Protein AF-0000000077077569 (afdb_homodimer)

Foldseek 3Di:
DDWAAPVLWAFPDDDDPPQDQAAPQPRTGAAQWKAKPPPGDIHHPVRVVVCVVVQFADPPPRHSDIDIDGDVVSVVRQQFTKTDASCVVVPDDDIGGNVCNCQQLVQVDLDHNFQQHWHDAPDPVQRDTDRSVCRVVCQPPNGQQHWDQQPPPRDTGGNVVNVVVVVD/DDWAAPVLWAFPDDDDDPQDQAAPQPRTGAAQWKAKPPPGDTHHPVRVVVCVVVQFADPPPRHSDIDIDGDVVSVVRQQFTKTDASCVVVPDGDIGGNVCNCQQLVQVDLDHNFQQHWHDAPDPVQRDTDRSVCRVVCQVPNGQQHWDQQPPPRDTGGNVVNVVVVVD

Organism: Amphimedon queenslandica (NCBI:txid400682)

Solvent-accessible surface area (backbone atoms only — not comparable to full-atom values): 19202 Å² total; per-residue (Å²): 129,88,77,46,43,67,86,59,52,46,60,74,58,80,76,63,84,94,62,79,58,56,12,82,84,81,58,27,41,51,48,66,27,20,34,28,42,73,73,28,52,54,28,21,40,71,58,50,49,54,39,50,76,68,72,41,45,42,92,84,81,56,47,70,75,68,52,73,38,52,27,46,47,58,37,52,53,57,36,56,38,44,25,41,43,78,43,37,90,82,64,46,81,55,66,43,39,46,67,48,45,61,66,36,47,32,60,87,42,83,80,57,69,41,50,66,36,59,28,71,53,92,48,76,85,63,76,48,68,32,35,38,74,47,36,65,56,33,56,73,71,62,42,52,67,29,74,37,67,35,91,84,77,63,47,78,38,40,42,54,60,52,53,57,51,70,75,98,128,87,76,45,44,66,85,60,52,47,61,74,60,81,76,61,86,92,64,80,58,54,11,82,84,83,58,27,42,52,48,67,27,20,34,28,43,75,73,28,54,54,27,21,41,68,58,51,49,54,39,51,75,69,71,40,46,42,90,83,81,56,47,70,77,68,52,73,37,51,28,46,48,59,38,52,53,58,36,56,39,43,25,43,44,78,42,37,91,81,66,47,80,55,65,43,38,46,68,48,45,61,66,37,46,32,61,87,44,82,80,59,69,40,50,67,35,61,28,70,54,92,48,76,87,63,77,48,68,32,33,40,75,47,35,64,57,34,54,74,71,62,42,53,66,27,74,37,68,35,92,83,78,62,47,78,39,38,43,53,61,52,54,57,51,71,77,95

Radius of gyration: 34.7 Å; Cα contacts (8 Å, |Δi|>4): 551; chains: 2; bounding box: 34×126×64 Å

Secondary structure (DSSP, 8-state):
----BGGG-EESSPPPTT---B-TTT-BBPSSEEEETTT--EEEHHHHHHHHHTTPPPTTT--SS--EEE-HHHHHHHHH-EEE-TTGGGT---EEEGGGHHHHH-TT-SS-S-TTSEEE-SSTTT--EEEHHHHHHIIIII-TTSEEE-TTT--EEEHHHHHHHHH-/----BGGG--BSSPPPTT---B-TTT-BBPSSEEEETTT--EEEHHHHHHHHHTTPPPTTT--SS--EEE-HHHHHHHHH-EEE-TTGGGT---EEEGGGHHHHH-TT-SS-S-TTSEEE-SSTTT--EEEHHHHHHIIIII-TTSEEE-TTT--EEEHHHHHHHHH-

InterPro domains:
  IPR001293 Zinc finger, TRAF-type [PS50145] (103-156)
  IPR001841 Zinc finger, RING-type [PF13923] (22-61)
  IPR001841 Zinc finger, RING-type [PS50089] (23-62)
  IPR001841 Zinc finger, RING-type [SM00184] (23-61)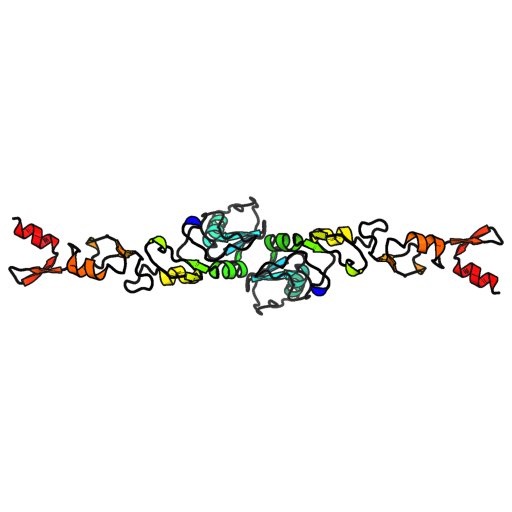
  IPR013083 Zinc finger, RING/FYVE/PHD-type [G3DSA:3.30.40.10] (3-113)
  IPR013083 Zinc finger, RING/FYVE/PHD-type [G3DSA:3.30.40.10] (114-164)
  IPR017907 Zinc finger, RING-type, conserved site [PS00518] (39-48)

pLDDT: mean 92.38, std 7.68, range [53.09, 98.5]

Nearest PDB structures (foldseek):
  2ckl-assembly1_B  TM=8.217E-01  e=2.639E-05  Mus musculus
  9dgg-assembly1_K  TM=8.986E-01  e=5.131E-04  Homo sapiens
  2y43-assembly1_B  TM=7.918E-01  e=5.131E-04  Homo sapiens
  8pp7-assembly1_M  TM=8.936E-01  e=1.639E-03  Homo sapiens
  6wi7-assembly1_A  TM=3.722E-01  e=8.813E-06  Homo sapiens

Structure (mmCIF, N/CA/C/O backbone):
data_AF-0000000077077569-model_v1
#
loop_
_entity.id
_entity.type
_entity.pdbx_description
1 polymer 'RING-type domain-containing protein'
#
loop_
_atom_site.group_PDB
_atom_site.id
_atom_site.type_symbol
_atom_site.label_atom_id
_atom_site.label_alt_id
_atom_site.label_comp_id
_atom_site.label_asym_id
_atom_site.label_entity_id
_atom_site.label_seq_id
_atom_site.pdbx_PDB_ins_code
_atom_site.Cartn_x
_atom_site.Cartn_y
_atom_site.Cartn_z
_atom_site.occupancy
_atom_site.B_iso_or_equiv
_atom_site.auth_seq_id
_atom_site.auth_comp_id
_atom_site.auth_asym_id
_atom_site.auth_atom_id
_atom_site.pdbx_PDB_model_num
ATOM 1 N N . MET A 1 1 ? -1.296 23.047 2.805 1 59.16 1 MET A N 1
ATOM 2 C CA . MET A 1 1 ? -1.509 22.016 3.824 1 59.16 1 MET A CA 1
ATOM 3 C C . MET A 1 1 ? -0.295 21.906 4.738 1 59.16 1 MET A C 1
ATOM 5 O O . MET A 1 1 ? 0.839 22.109 4.305 1 59.16 1 MET A O 1
ATOM 9 N N . ALA A 1 2 ? -0.585 21.938 6.027 1 68.62 2 ALA A N 1
ATOM 10 C CA . ALA A 1 2 ? 0.5 21.797 6.996 1 68.62 2 ALA A CA 1
ATOM 11 C C . ALA A 1 2 ? 1.282 20.5 6.758 1 68.62 2 ALA A C 1
ATOM 13 O O . ALA A 1 2 ? 0.702 19.484 6.406 1 68.62 2 ALA A O 1
ATOM 14 N N . GLN A 1 3 ? 2.465 20.703 6.73 1 86.94 3 GLN A N 1
ATOM 15 C CA . GLN A 1 3 ? 3.35 19.562 6.617 1 86.94 3 GLN A CA 1
ATOM 16 C C . GLN A 1 3 ? 3.912 19.156 7.98 1 86.94 3 GLN A C 1
ATOM 18 O O . GLN A 1 3 ? 4.324 20.016 8.766 1 86.94 3 GLN A O 1
ATOM 23 N N . PHE A 1 4 ? 3.76 17.969 8.242 1 92.62 4 PHE A N 1
ATOM 24 C CA . PHE A 1 4 ? 4.227 17.453 9.523 1 92.62 4 PHE A CA 1
ATOM 25 C C . PHE A 1 4 ? 5.426 16.531 9.336 1 92.62 4 PHE A C 1
ATOM 27 O O . PHE A 1 4 ? 5.477 15.766 8.375 1 92.62 4 PHE A O 1
ATOM 34 N N . SER A 1 5 ? 6.375 16.656 10.273 1 92.38 5 SER A N 1
ATOM 35 C CA . SER A 1 5 ? 7.457 15.68 10.297 1 92.38 5 SER A CA 1
ATOM 36 C C . SER A 1 5 ? 7.074 14.445 11.102 1 92.38 5 SER A C 1
ATOM 38 O O . SER A 1 5 ? 6.164 14.492 11.93 1 92.38 5 SER A O 1
ATOM 40 N N . LYS A 1 6 ? 7.77 13.359 10.805 1 89.06 6 LYS A N 1
ATOM 41 C CA . LYS A 1 6 ? 7.508 12.117 11.523 1 89.06 6 LYS A CA 1
ATOM 42 C C . LYS A 1 6 ? 7.809 12.273 13.016 1 89.06 6 LYS A C 1
ATOM 44 O O . LYS A 1 6 ? 7.117 11.688 13.852 1 89.06 6 LYS A O 1
ATOM 49 N N . GLU A 1 7 ? 8.742 13.133 13.336 1 89.25 7 GLU A N 1
ATOM 50 C CA . GLU A 1 7 ? 9.164 13.336 14.719 1 89.25 7 GLU A CA 1
ATOM 51 C C . GLU A 1 7 ? 8.133 14.156 15.492 1 89.25 7 GLU A C 1
ATOM 53 O O . GLU A 1 7 ? 8.047 14.055 16.719 1 89.25 7 GLU A O 1
ATOM 58 N N . GLU A 1 8 ? 7.398 14.891 14.797 1 90 8 GLU A N 1
ATOM 59 C CA . GLU A 1 8 ? 6.43 15.781 15.422 1 90 8 GLU A CA 1
ATOM 60 C C . GLU A 1 8 ? 5.113 15.062 15.703 1 90 8 GLU A C 1
ATOM 62 O O . GLU A 1 8 ? 4.277 15.562 16.453 1 90 8 GLU A O 1
ATOM 67 N N . LEU A 1 9 ? 4.996 13.898 15.172 1 93.69 9 LEU A N 1
ATOM 68 C CA . LEU A 1 9 ? 3.723 13.195 15.281 1 93.69 9 LEU A CA 1
ATOM 69 C C . LEU A 1 9 ? 3.832 12.016 16.25 1 93.69 9 LEU A C 1
ATOM 71 O O . LEU A 1 9 ? 4.852 11.328 16.281 1 93.69 9 LEU A O 1
ATOM 75 N N . SER A 1 10 ? 2.812 11.922 17.031 1 95.5 10 SER A N 1
ATOM 76 C CA . SER A 1 10 ? 2.625 10.734 17.859 1 95.5 10 SER A CA 1
ATOM 77 C C . SER A 1 10 ? 1.449 9.898 17.359 1 95.5 10 SER A C 1
ATOM 79 O O . SER A 1 10 ? 0.306 10.359 17.375 1 95.5 10 SER A O 1
ATOM 81 N N . PHE A 1 11 ? 1.765 8.672 17.047 1 95.75 11 PHE A N 1
ATOM 82 C CA . PHE A 1 11 ? 0.745 7.801 16.469 1 95.75 11 PHE A CA 1
ATOM 83 C C . PHE A 1 11 ? 0.08 6.965 17.562 1 95.75 11 PHE A C 1
ATOM 85 O O . PHE A 1 11 ? 0.75 6.477 18.469 1 95.75 11 PHE A O 1
ATOM 92 N N . VAL A 1 12 ? -1.208 6.797 17.375 1 96.75 12 VAL A N 1
ATOM 93 C CA . VAL A 1 12 ? -1.963 6.02 18.359 1 96.75 12 VAL A CA 1
ATOM 94 C C . VAL A 1 12 ? -1.616 4.539 18.219 1 96.75 12 VAL A C 1
ATOM 96 O O . VAL A 1 12 ? -1.485 3.83 19.219 1 96.75 12 VAL A O 1
ATOM 99 N N . GLU A 1 13 ? -1.513 4.07 17 1 91.62 13 GLU A N 1
ATOM 100 C CA . GLU A 1 13 ? -1.119 2.697 16.703 1 91.62 13 GLU A CA 1
ATOM 101 C C . GLU A 1 13 ? 0.175 2.656 15.898 1 91.62 13 GLU A C 1
ATOM 103 O O . GLU A 1 13 ? 0.562 3.652 15.281 1 91.62 13 GLU A O 1
ATOM 108 N N . ASP A 1 14 ? 0.771 1.542 15.969 1 88.19 14 ASP A N 1
ATOM 109 C CA . ASP A 1 14 ? 1.969 1.346 15.156 1 88.19 14 ASP A CA 1
ATOM 110 C C . ASP A 1 14 ? 1.651 1.475 13.664 1 88.19 14 ASP A C 1
ATOM 112 O O . ASP A 1 14 ? 0.554 1.125 13.227 1 88.19 14 ASP A O 1
ATOM 116 N N . LEU A 1 15 ? 2.59 1.985 13.039 1 87.31 15 LEU A N 1
ATOM 117 C CA . LEU A 1 15 ? 2.436 2.072 11.594 1 87.31 15 LEU A CA 1
ATOM 118 C C . LEU A 1 15 ? 2.42 0.684 10.961 1 87.31 15 LEU A C 1
ATOM 120 O O . LEU A 1 15 ? 3.098 -0.227 11.438 1 87.31 15 LEU A O 1
ATOM 124 N N . PRO A 1 16 ? 1.547 0.616 9.898 1 76.69 16 PRO A N 1
ATOM 125 C CA . PRO A 1 16 ? 1.569 -0.68 9.219 1 76.69 16 PRO A CA 1
ATOM 126 C C . PRO A 1 16 ? 2.949 -1.037 8.672 1 76.69 16 PRO A C 1
ATOM 128 O O . PRO A 1 16 ? 3.699 -0.152 8.258 1 76.69 16 PRO A O 1
ATOM 131 N N . LYS A 1 17 ? 3.061 -2.32 8.656 1 75.88 17 LYS A N 1
ATOM 132 C CA . LYS A 1 17 ? 4.312 -2.805 8.086 1 75.88 17 LYS A CA 1
ATOM 133 C C . LYS A 1 17 ? 4.398 -2.498 6.594 1 75.88 17 LYS A C 1
ATOM 135 O O . LYS A 1 17 ? 3.377 -2.469 5.902 1 75.88 17 LYS A O 1
ATOM 140 N N . HIS A 1 18 ? 5.453 -1.968 6.043 1 73.12 18 HIS A N 1
ATOM 141 C CA . HIS A 1 18 ? 5.742 -1.839 4.621 1 73.12 18 HIS A CA 1
ATOM 142 C C . HIS A 1 18 ? 5.23 -0.513 4.07 1 73.12 18 HIS A C 1
ATOM 144 O O . HIS A 1 18 ? 5.227 -0.298 2.857 1 73.12 18 HIS A O 1
ATOM 150 N N . VAL A 1 19 ? 4.566 0.226 5.004 1 77.44 19 VAL A N 1
ATOM 151 C CA . VAL A 1 19 ? 4.062 1.498 4.496 1 77.44 19 VAL A CA 1
ATOM 152 C C . VAL A 1 19 ? 5.086 2.6 4.754 1 77.44 19 VAL A C 1
ATOM 154 O O . VAL A 1 19 ? 5.52 2.801 5.891 1 77.44 19 VAL A O 1
ATOM 157 N N . GLU A 1 20 ? 5.453 3.164 3.738 1 87.56 20 GLU A N 1
ATOM 158 C CA . GLU A 1 20 ? 6.316 4.34 3.82 1 87.56 20 GLU A CA 1
ATOM 159 C C . GLU A 1 20 ? 5.496 5.625 3.838 1 87.56 20 GLU A C 1
ATOM 161 O O . GLU A 1 20 ? 4.777 5.922 2.879 1 87.56 20 GLU A O 1
ATOM 166 N N . ILE A 1 21 ? 5.695 6.379 4.879 1 93.94 21 ILE A N 1
ATOM 167 C CA . ILE A 1 21 ? 4.805 7.523 5.016 1 93.94 21 ILE A CA 1
ATOM 168 C C . ILE A 1 21 ? 5.598 8.82 4.855 1 93.94 21 ILE A C 1
ATOM 170 O O . ILE A 1 21 ? 5.027 9.914 4.898 1 93.94 21 ILE A O 1
ATOM 174 N N . GLU A 1 22 ? 6.934 8.719 4.691 1 95.94 22 GLU A N 1
ATOM 175 C CA . GLU A 1 22 ? 7.781 9.898 4.574 1 95.94 22 GLU A CA 1
ATOM 176 C C . GLU A 1 22 ? 8.211 10.133 3.127 1 95.94 22 GLU A C 1
ATOM 178 O O . GLU A 1 22 ? 8.547 9.18 2.416 1 95.94 22 GLU A O 1
ATOM 183 N N . CYS A 1 23 ? 8.18 11.344 2.771 1 97.56 23 CYS A N 1
ATOM 184 C CA . CYS A 1 23 ? 8.664 11.719 1.452 1 97.56 23 CYS A CA 1
ATOM 185 C C . CYS A 1 23 ? 10.188 11.719 1.415 1 97.56 23 CYS A C 1
ATOM 187 O O . CYS A 1 23 ? 10.836 12.375 2.227 1 97.56 23 CYS A O 1
ATOM 189 N N . PRO A 1 24 ? 10.773 11.07 0.45 1 96.94 24 PRO A N 1
ATOM 190 C CA . PRO A 1 24 ? 12.234 11.016 0.373 1 96.94 24 PRO A CA 1
ATOM 191 C C . PRO A 1 24 ? 12.867 12.359 0.001 1 96.94 24 PRO A C 1
ATOM 193 O O . PRO A 1 24 ? 14.07 12.547 0.165 1 96.94 24 PRO A O 1
ATOM 196 N N . VAL A 1 25 ? 12.148 13.266 -0.464 1 97.44 25 VAL A N 1
ATOM 197 C CA . VAL A 1 25 ? 12.688 14.547 -0.929 1 97.44 25 VAL A CA 1
ATOM 198 C C . VAL A 1 25 ? 12.688 15.555 0.216 1 97.44 25 VAL A C 1
ATOM 200 O O . VAL A 1 25 ? 13.711 16.156 0.519 1 97.44 25 VAL A O 1
ATOM 203 N N . CYS A 1 26 ? 11.586 15.75 0.942 1 97.12 26 CYS A N 1
ATOM 204 C CA . CYS A 1 26 ? 11.469 16.797 1.95 1 97.12 26 CYS A CA 1
ATOM 205 C C . CYS A 1 26 ? 11.57 16.219 3.355 1 97.12 26 CYS A C 1
ATOM 207 O O . CYS A 1 26 ? 11.719 16.953 4.328 1 97.12 26 CYS A O 1
ATOM 209 N N . LEU A 1 27 ? 11.367 14.898 3.475 1 96.38 27 LEU A N 1
ATOM 210 C CA . LEU A 1 27 ? 11.523 14.133 4.707 1 96.38 27 LEU A CA 1
ATOM 211 C C . LEU A 1 27 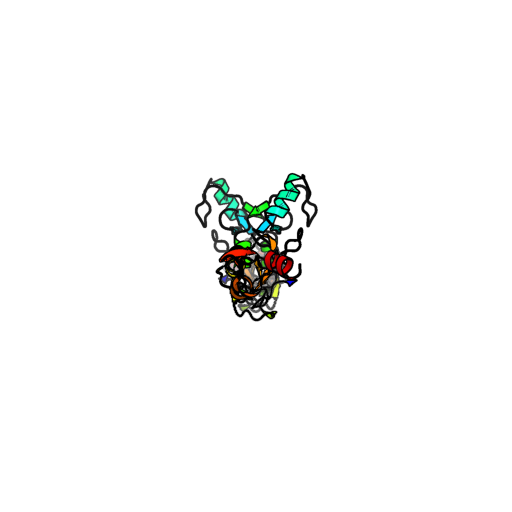? 10.359 14.391 5.656 1 96.38 27 LEU A C 1
ATOM 213 O O . LEU A 1 27 ? 10.414 14.031 6.832 1 96.38 27 LEU A O 1
ATOM 217 N N . ASN A 1 28 ? 9.273 15 5.16 1 97.12 28 ASN A N 1
ATOM 218 C CA . ASN A 1 28 ? 8.031 15.141 5.906 1 97.12 28 ASN A CA 1
ATOM 219 C C . ASN A 1 28 ? 7.043 14.023 5.562 1 97.12 28 ASN A C 1
ATOM 221 O O . ASN A 1 28 ? 7.297 13.219 4.668 1 97.12 28 ASN A O 1
ATOM 225 N N . ILE A 1 29 ? 5.996 14.031 6.32 1 97 29 ILE A N 1
ATOM 226 C CA . ILE A 1 29 ? 4.922 13.109 5.988 1 97 29 ILE A CA 1
ATOM 227 C C . ILE A 1 29 ? 4.379 13.422 4.598 1 97 29 ILE A C 1
ATOM 229 O O . ILE A 1 29 ? 4.18 14.594 4.254 1 97 29 ILE A O 1
ATOM 233 N N . LEU A 1 30 ? 4.16 12.383 3.883 1 97.44 30 LEU A N 1
ATOM 234 C CA . LEU A 1 30 ? 3.703 12.523 2.504 1 97.44 30 LEU A CA 1
ATOM 235 C C . LEU A 1 30 ? 2.436 13.375 2.438 1 97.44 30 LEU A C 1
ATOM 237 O O . LEU A 1 30 ? 1.48 13.125 3.178 1 97.44 30 LEU A O 1
ATOM 241 N N . THR A 1 31 ? 2.465 14.391 1.562 1 97 31 THR A N 1
ATOM 242 C CA . THR A 1 31 ? 1.293 15.195 1.234 1 97 31 THR A CA 1
ATOM 243 C C . THR A 1 31 ? 0.911 15.016 -0.233 1 97 31 THR A C 1
ATOM 245 O O . THR A 1 31 ? 1.734 15.234 -1.124 1 97 31 THR A O 1
ATOM 248 N N . ASP A 1 32 ? -0.352 14.57 -0.443 1 96.81 32 ASP A N 1
ATOM 249 C CA . ASP A 1 32 ? -0.801 14.297 -1.805 1 96.81 32 ASP A CA 1
ATOM 250 C C . ASP A 1 32 ? 0.165 13.359 -2.525 1 96.81 32 ASP A C 1
ATOM 252 O O . ASP A 1 32 ? 0.758 13.734 -3.539 1 96.81 32 ASP A O 1
ATOM 256 N N . PRO A 1 33 ? 0.284 12.172 -2.004 1 97.44 33 PRO A N 1
ATOM 257 C CA . PRO A 1 33 ? 1.315 11.258 -2.496 1 97.44 33 PRO A CA 1
ATOM 258 C C . PRO A 1 33 ? 1.154 10.93 -3.98 1 97.44 33 PRO A C 1
ATOM 260 O O . PRO A 1 33 ? 0.03 10.773 -4.461 1 97.44 33 PRO A O 1
ATOM 263 N N . HIS A 1 34 ? 2.217 10.93 -4.691 1 98.06 34 HIS A N 1
ATOM 264 C CA . HIS A 1 34 ? 2.324 10.492 -6.078 1 98.06 34 HIS A CA 1
ATOM 265 C C . HIS A 1 34 ? 3.266 9.297 -6.207 1 98.06 34 HIS A C 1
ATOM 267 O O . HIS A 1 34 ? 4.363 9.305 -5.645 1 98.06 34 HIS A O 1
ATOM 273 N N . LEU A 1 35 ? 2.82 8.281 -6.91 1 97.62 35 LEU A N 1
ATOM 274 C CA . LEU A 1 35 ? 3.617 7.094 -7.191 1 97.62 35 LEU A CA 1
ATOM 275 C C . LEU A 1 35 ? 4.379 7.25 -8.508 1 97.62 35 LEU A C 1
ATOM 277 O O . LEU A 1 35 ? 3.818 7.719 -9.5 1 97.62 35 LEU A O 1
ATOM 281 N N . VAL A 1 36 ? 5.629 6.859 -8.461 1 97.62 36 VAL A N 1
ATOM 282 C CA . VAL A 1 36 ? 6.391 6.922 -9.703 1 97.62 36 VAL A CA 1
ATOM 283 C C . VAL A 1 36 ? 6.473 5.527 -10.328 1 97.62 36 VAL A C 1
ATOM 285 O O . VAL A 1 36 ? 6.594 4.527 -9.617 1 97.62 36 VAL A O 1
ATOM 288 N N . SER A 1 37 ? 6.484 5.445 -11.609 1 96.25 37 SER A N 1
ATOM 289 C CA . SER A 1 37 ? 6.375 4.199 -12.352 1 96.25 37 SER A CA 1
ATOM 290 C C . SER A 1 37 ? 7.68 3.406 -12.305 1 96.25 37 SER A C 1
ATOM 292 O O . SER A 1 37 ? 7.676 2.184 -12.453 1 96.25 37 SER A O 1
ATOM 294 N N . CYS A 1 38 ? 8.812 4.078 -12.117 1 96.44 38 CYS A N 1
ATOM 295 C CA . CYS A 1 38 ? 10.125 3.461 -12.281 1 96.44 38 CYS A CA 1
ATOM 296 C C . CYS A 1 38 ? 10.477 2.584 -11.086 1 96.44 38 CYS A C 1
ATOM 298 O O . CYS A 1 38 ? 10.914 1.446 -11.25 1 96.44 38 CYS A O 1
ATOM 300 N N . CYS A 1 39 ? 10.25 3.049 -9.891 1 95.94 39 CYS A N 1
ATOM 301 C CA . CYS A 1 39 ? 10.688 2.291 -8.719 1 95.94 39 CYS A CA 1
ATOM 302 C C . CYS A 1 39 ? 9.516 2.012 -7.781 1 95.94 39 CYS A C 1
ATOM 304 O O . CYS A 1 39 ? 9.625 1.182 -6.879 1 95.94 39 CYS A O 1
ATOM 306 N N . GLY A 1 40 ? 8.445 2.762 -7.922 1 95.44 40 GLY A N 1
ATOM 307 C CA . GLY A 1 40 ? 7.266 2.5 -7.117 1 95.44 40 GLY A CA 1
ATOM 308 C C . GLY A 1 40 ? 7.254 3.262 -5.805 1 95.44 40 GLY A C 1
ATOM 309 O O . GLY A 1 40 ? 6.375 3.053 -4.965 1 95.44 40 GLY A O 1
ATOM 310 N N . HIS A 1 41 ? 8.141 4.172 -5.629 1 96.38 41 HIS A N 1
ATOM 311 C CA . HIS A 1 41 ? 8.164 4.992 -4.422 1 96.38 41 HIS A CA 1
ATOM 312 C C . HIS A 1 41 ? 7.199 6.168 -4.539 1 96.38 41 HIS A C 1
ATOM 314 O O . HIS A 1 41 ? 6.879 6.605 -5.645 1 96.38 41 HIS A O 1
ATOM 320 N N . ASN A 1 42 ? 6.742 6.605 -3.406 1 97.38 42 ASN A N 1
ATOM 321 C CA . ASN A 1 42 ? 5.871 7.773 -3.338 1 97.38 42 ASN A CA 1
ATOM 322 C C . ASN A 1 42 ? 6.648 9.031 -2.949 1 97.38 42 ASN A C 1
ATOM 324 O O . ASN A 1 42 ? 7.617 8.953 -2.189 1 97.38 42 ASN A O 1
ATOM 328 N N . PHE A 1 43 ? 6.246 10.125 -3.498 1 98.25 43 PHE A N 1
ATOM 329 C CA . PHE A 1 43 ? 6.695 11.469 -3.15 1 98.25 43 PHE A CA 1
ATOM 330 C C . PHE A 1 43 ? 5.512 12.398 -2.934 1 98.25 43 PHE A C 1
ATOM 332 O O . PHE A 1 43 ? 4.402 12.125 -3.396 1 98.25 43 PHE A O 1
ATOM 339 N N . CYS A 1 44 ? 5.734 13.469 -2.172 1 98.25 44 CYS A N 1
ATOM 340 C CA . CYS A 1 44 ? 4.719 14.516 -2.211 1 98.25 44 CYS A CA 1
ATOM 341 C C . CYS A 1 44 ? 4.48 14.992 -3.639 1 98.25 44 CYS A C 1
ATOM 343 O O . CYS A 1 44 ? 5.414 15.055 -4.441 1 98.25 44 CYS A O 1
ATOM 345 N N . GLY A 1 45 ? 3.271 15.328 -3.881 1 97.81 45 GLY A N 1
ATOM 346 C CA . GLY A 1 45 ? 2.965 15.852 -5.199 1 97.81 45 GLY A CA 1
ATOM 347 C C . GLY A 1 45 ? 3.826 17.047 -5.582 1 97.81 45 GLY A C 1
ATOM 348 O O . GLY A 1 45 ? 4.418 17.062 -6.664 1 97.81 45 GLY A O 1
ATOM 349 N N . SER A 1 46 ? 3.943 17.984 -4.676 1 97.94 46 SER A N 1
ATOM 350 C CA . SER A 1 46 ? 4.699 19.203 -4.945 1 97.94 46 SER A CA 1
ATOM 351 C C . SER A 1 46 ? 6.184 18.906 -5.113 1 97.94 46 SER A C 1
ATOM 353 O O . SER A 1 46 ? 6.855 19.531 -5.941 1 97.94 46 SER A O 1
ATOM 355 N N . CYS A 1 47 ? 6.719 17.953 -4.371 1 97.94 47 CYS A N 1
ATOM 356 C CA . CYS A 1 47 ? 8.133 17.609 -4.445 1 97.94 47 CYS A CA 1
ATOM 357 C C . CYS A 1 47 ? 8.477 17 -5.793 1 97.94 47 CYS A C 1
ATOM 359 O O . CYS A 1 47 ? 9.438 17.406 -6.445 1 97.94 47 CYS A O 1
ATOM 361 N N . ILE A 1 48 ? 7.668 16.062 -6.215 1 98.19 48 ILE A N 1
ATOM 362 C CA . ILE A 1 48 ? 7.992 15.344 -7.445 1 98.19 48 ILE A CA 1
ATOM 363 C C . ILE A 1 48 ? 7.742 16.25 -8.648 1 98.19 48 ILE A C 1
ATOM 365 O O . ILE A 1 48 ? 8.461 16.188 -9.648 1 98.19 48 ILE A O 1
ATOM 369 N N . GLU A 1 49 ? 6.766 17.062 -8.539 1 97.56 49 GLU A N 1
ATOM 370 C CA . GLU A 1 49 ? 6.516 18.031 -9.609 1 97.56 49 GLU A CA 1
ATOM 371 C C . GLU A 1 49 ? 7.699 18.984 -9.781 1 97.56 49 GLU A C 1
ATOM 373 O O . GLU A 1 49 ? 8.078 19.312 -10.906 1 97.56 49 GLU A O 1
ATOM 378 N N . ARG A 1 50 ? 8.203 19.438 -8.695 1 97.75 50 ARG A N 1
ATOM 379 C CA . ARG A 1 50 ? 9.367 20.328 -8.734 1 97.75 50 ARG A CA 1
ATOM 380 C C . ARG A 1 50 ? 10.555 19.625 -9.406 1 97.75 50 ARG A C 1
ATOM 382 O O . ARG A 1 50 ? 11.242 20.234 -10.227 1 97.75 50 ARG A O 1
ATOM 389 N N . VAL A 1 51 ? 10.789 18.422 -9.086 1 97.31 51 VAL A N 1
ATOM 390 C CA . VAL A 1 51 ? 11.883 17.641 -9.656 1 97.31 51 VAL A CA 1
ATOM 391 C C . VAL A 1 51 ? 11.68 17.484 -11.164 1 97.31 51 VAL A C 1
ATOM 393 O O . VAL A 1 51 ? 12.609 17.719 -11.945 1 97.31 51 VAL A O 1
ATOM 396 N N . LYS A 1 52 ? 10.531 17.188 -11.547 1 95.94 52 LYS A N 1
ATOM 397 C CA . LYS A 1 52 ? 10.227 16.984 -12.961 1 95.94 52 LYS A CA 1
ATOM 398 C C . LYS A 1 52 ? 10.359 18.281 -13.75 1 95.94 52 LYS A C 1
ATOM 400 O O . LYS A 1 52 ? 10.805 18.281 -14.898 1 95.94 52 LYS A O 1
ATOM 405 N N . ALA A 1 53 ? 9.867 19.328 -13.141 1 96 53 ALA A N 1
ATOM 406 C CA . ALA A 1 53 ? 9.93 20.641 -13.789 1 96 53 ALA A CA 1
ATOM 407 C C . ALA A 1 53 ? 11.367 21.031 -14.117 1 96 53 ALA A C 1
ATOM 409 O O . ALA A 1 53 ? 11.617 21.75 -15.086 1 96 53 ALA A O 1
ATOM 410 N N . SER A 1 54 ? 12.352 20.484 -13.391 1 94.75 54 SER A N 1
ATOM 411 C CA . SER A 1 54 ? 13.766 20.781 -13.617 1 94.75 54 SER A CA 1
ATOM 412 C C . SER A 1 54 ? 14.422 19.688 -14.461 1 94.75 54 SER A C 1
ATOM 414 O O . SER A 1 54 ? 15.648 19.609 -14.547 1 94.75 54 SER A O 1
ATOM 416 N N . ASN A 1 55 ? 13.602 18.781 -14.992 1 90.94 55 ASN A N 1
ATOM 417 C CA . ASN A 1 55 ? 14.055 17.656 -15.797 1 90.94 55 ASN A CA 1
ATOM 418 C C . ASN A 1 55 ? 15 16.75 -15.008 1 90.94 55 ASN A C 1
ATOM 420 O O . ASN A 1 55 ? 15.992 16.25 -15.547 1 90.94 55 ASN A O 1
ATOM 424 N N . GLY A 1 56 ? 14.641 16.672 -13.797 1 94 56 GLY A N 1
ATOM 425 C CA . GLY A 1 56 ? 15.477 15.844 -12.93 1 94 56 GLY A CA 1
ATOM 426 C C . GLY A 1 56 ? 15.133 14.367 -13 1 94 56 GLY A C 1
ATOM 427 O O . GLY A 1 56 ? 14.023 14 -13.391 1 94 56 GLY A O 1
ATOM 428 N N . SER A 1 57 ? 16.125 13.562 -12.625 1 97.56 57 SER A N 1
ATOM 429 C CA . SER A 1 57 ? 15.914 12.125 -12.5 1 97.56 57 SER A CA 1
ATOM 430 C C . SER A 1 57 ? 15.188 11.789 -11.203 1 97.56 57 SER A C 1
ATOM 432 O O . SER A 1 57 ? 15.07 12.625 -10.312 1 97.56 57 SER A O 1
ATOM 434 N N . CYS A 1 58 ? 14.625 10.633 -11.227 1 97.94 58 CYS A N 1
ATOM 435 C CA . CYS A 1 58 ? 13.953 10.18 -10.016 1 97.94 58 CYS A CA 1
ATOM 436 C C . CYS A 1 58 ? 14.867 10.32 -8.805 1 97.94 58 CYS A C 1
ATOM 438 O O . CYS A 1 58 ? 16 9.844 -8.82 1 97.94 58 CYS A O 1
ATOM 440 N N . PRO A 1 59 ? 14.383 10.859 -7.723 1 97.5 59 PRO A N 1
ATOM 441 C CA . PRO A 1 59 ? 15.211 11.078 -6.539 1 97.5 59 PRO A CA 1
ATOM 442 C C . PRO A 1 59 ? 15.602 9.773 -5.844 1 97.5 59 PRO A C 1
ATOM 444 O O . PRO A 1 59 ? 16.547 9.75 -5.039 1 97.5 59 PRO A O 1
ATOM 447 N N . MET A 1 60 ? 14.922 8.719 -6.164 1 96.5 60 MET A N 1
ATOM 448 C CA . MET A 1 60 ? 15.156 7.461 -5.457 1 96.5 60 MET A CA 1
ATOM 449 C C . MET A 1 60 ? 16.031 6.531 -6.281 1 96.5 60 MET A C 1
ATOM 451 O O . MET A 1 60 ? 17.062 6.062 -5.797 1 96.5 60 MET A O 1
ATOM 455 N N . CYS A 1 61 ? 15.742 6.316 -7.594 1 97.06 61 CYS A N 1
ATOM 456 C CA . CYS A 1 61 ? 16.453 5.297 -8.359 1 97.06 61 CYS A CA 1
ATOM 457 C C . CYS A 1 61 ? 17.25 5.926 -9.492 1 97.06 61 CYS A C 1
ATOM 459 O O . CYS A 1 61 ? 17.969 5.227 -10.219 1 97.06 61 CYS A O 1
ATOM 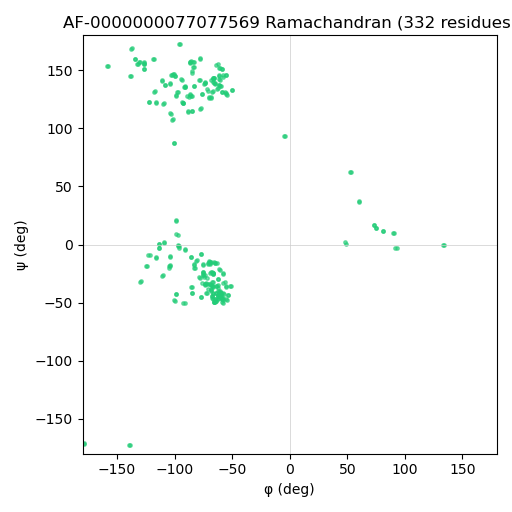461 N N . LYS A 1 62 ? 17.078 7.188 -9.812 1 97.44 62 LYS A N 1
ATOM 462 C CA . LYS A 1 62 ? 17.875 7.984 -10.742 1 97.44 62 LYS A CA 1
ATOM 463 C C . LYS A 1 62 ? 17.453 7.73 -12.188 1 97.44 62 LYS A C 1
ATOM 465 O O . LYS A 1 62 ? 18.109 8.172 -13.125 1 97.44 62 LYS A O 1
ATOM 470 N N . GLU A 1 63 ? 16.359 7.066 -12.32 1 97.38 63 GLU A N 1
ATOM 471 C CA . GLU A 1 63 ? 15.805 6.887 -13.664 1 97.38 63 GLU A CA 1
ATOM 472 C C . GLU A 1 63 ? 15.383 8.219 -14.266 1 97.38 63 GLU A C 1
ATOM 474 O O . GLU A 1 63 ? 14.742 9.031 -13.602 1 97.38 63 GLU A O 1
ATOM 479 N N . LYS A 1 64 ? 15.664 8.406 -15.516 1 96.38 64 LYS A N 1
ATOM 480 C CA . LYS A 1 64 ? 15.359 9.664 -16.188 1 96.38 64 LYS A CA 1
ATOM 481 C C . LYS A 1 64 ? 13.922 9.68 -16.703 1 96.38 64 LYS A C 1
ATOM 483 O O . LYS A 1 64 ? 13.281 10.734 -16.719 1 96.38 64 LYS A O 1
ATOM 488 N N . GLU A 1 65 ? 13.484 8.523 -17.156 1 96.5 65 GLU A N 1
ATOM 489 C CA . GLU A 1 65 ? 12.141 8.422 -17.719 1 96.5 65 GLU A CA 1
ATOM 490 C C . GLU A 1 65 ? 11.188 7.758 -16.734 1 96.5 65 GLU A C 1
ATOM 492 O O . GLU A 1 65 ? 11.336 6.574 -16.422 1 96.5 65 GLU A O 1
ATOM 497 N N . TYR A 1 66 ? 10.242 8.516 -16.266 1 96.38 66 TYR A N 1
ATOM 498 C CA . TYR A 1 66 ? 9.234 7.973 -15.359 1 96.38 66 TYR A CA 1
ATOM 499 C C . TYR A 1 66 ? 7.98 8.836 -15.359 1 96.38 66 TYR A C 1
ATOM 501 O O . TYR A 1 66 ? 8.031 10.016 -15.711 1 96.38 66 TYR A O 1
ATOM 509 N N . GLN A 1 67 ? 6.863 8.133 -15.031 1 95.88 67 GLN A N 1
ATOM 510 C CA . GLN A 1 67 ? 5.59 8.805 -14.797 1 95.88 67 GLN A CA 1
ATOM 511 C C . GLN A 1 67 ? 5.293 8.906 -13.297 1 95.88 67 GLN A C 1
ATOM 513 O O . GLN A 1 67 ? 5.789 8.102 -12.508 1 95.88 67 GLN A O 1
ATOM 518 N N . ALA A 1 68 ? 4.652 10 -12.961 1 97.12 68 ALA A N 1
ATOM 519 C CA . ALA A 1 68 ? 4.152 10.18 -11.602 1 97.12 68 ALA A CA 1
ATOM 520 C C . ALA A 1 68 ? 2.645 10.414 -11.602 1 97.12 68 ALA A C 1
ATOM 522 O O . ALA A 1 68 ? 2.152 11.32 -12.281 1 97.12 68 ALA A O 1
ATOM 523 N N . ILE A 1 69 ? 1.977 9.516 -10.852 1 97.69 69 ILE A N 1
ATOM 524 C CA . ILE A 1 69 ? 0.53 9.703 -10.797 1 97.69 69 ILE A CA 1
ATOM 525 C C . ILE A 1 69 ? 0.066 9.758 -9.344 1 97.69 69 ILE A C 1
ATOM 527 O O . ILE A 1 69 ? 0.751 9.266 -8.445 1 97.69 69 ILE A O 1
ATOM 531 N N . PRO A 1 70 ? -1.076 10.398 -9.078 1 97.25 70 PRO A N 1
ATOM 532 C CA . PRO A 1 70 ? -1.605 10.398 -7.715 1 97.25 70 PRO A CA 1
ATOM 533 C C . PRO A 1 70 ? -1.879 8.992 -7.184 1 97.25 70 PRO A C 1
ATOM 535 O O . PRO A 1 70 ? -2.398 8.148 -7.914 1 97.25 70 PRO A O 1
ATOM 538 N N . ASP A 1 71 ? -1.404 8.766 -6.035 1 95.94 71 ASP A N 1
ATOM 539 C CA . ASP A 1 71 ? -1.665 7.512 -5.34 1 95.94 71 ASP A CA 1
ATOM 540 C C . ASP A 1 71 ? -2.758 7.684 -4.285 1 95.94 71 ASP A C 1
ATOM 542 O O . ASP A 1 71 ? -2.463 7.902 -3.109 1 95.94 71 ASP A O 1
ATOM 546 N N . LYS A 1 72 ? -3.998 7.516 -4.73 1 95.06 72 LYS A N 1
ATOM 547 C CA . LYS A 1 72 ? -5.152 7.781 -3.877 1 95.06 72 LYS A CA 1
ATOM 548 C C . LYS A 1 72 ? -5.223 6.785 -2.725 1 95.06 72 LYS A C 1
ATOM 550 O O . LYS A 1 72 ? -5.684 7.125 -1.631 1 95.06 72 LYS A O 1
ATOM 555 N N . LYS A 1 73 ? -4.785 5.609 -2.98 1 91.75 73 LYS A N 1
ATOM 556 C CA . LYS A 1 73 ? -4.758 4.609 -1.916 1 91.75 73 LYS A CA 1
ATOM 557 C C . LYS A 1 73 ? -3.811 5.023 -0.794 1 91.75 73 LYS A C 1
ATOM 559 O O . LYS A 1 73 ? -4.18 4.992 0.381 1 91.75 73 LYS A O 1
ATOM 564 N N . CYS A 1 74 ? -2.637 5.41 -1.185 1 93.25 74 CYS A N 1
ATOM 565 C CA . CYS A 1 74 ? -1.657 5.887 -0.215 1 93.25 74 CYS A CA 1
ATOM 566 C C . CYS A 1 74 ? -2.186 7.098 0.544 1 93.25 74 CYS A C 1
ATOM 568 O O . CYS A 1 74 ? -2.021 7.195 1.762 1 93.25 74 CYS A O 1
ATOM 570 N N . SER A 1 75 ? -2.814 7.965 -0.148 1 95.44 75 SER A N 1
ATOM 571 C CA . SER A 1 75 ? -3.404 9.148 0.466 1 95.44 75 SER A CA 1
ATOM 572 C C . SER A 1 75 ? -4.422 8.773 1.536 1 95.44 75 SER A C 1
ATOM 574 O O . SER A 1 75 ? -4.406 9.32 2.639 1 95.44 75 SER A O 1
ATOM 576 N N . ARG A 1 76 ? -5.281 7.836 1.191 1 93.25 76 ARG A N 1
ATOM 577 C CA . ARG A 1 76 ? -6.309 7.402 2.133 1 93.25 76 ARG A CA 1
ATOM 578 C C . ARG A 1 76 ? -5.684 6.785 3.381 1 93.25 76 ARG A C 1
ATOM 580 O O . ARG A 1 76 ? -6.117 7.062 4.5 1 93.25 76 ARG A O 1
ATOM 587 N N . ILE A 1 77 ? -4.66 6.027 3.182 1 92.06 77 ILE A N 1
ATOM 588 C CA . ILE A 1 77 ? -4.004 5.355 4.297 1 92.06 77 ILE A CA 1
ATOM 589 C C . ILE A 1 77 ? -3.359 6.391 5.215 1 92.06 77 ILE A C 1
ATOM 591 O O . ILE A 1 77 ? -3.611 6.398 6.426 1 92.06 77 ILE A O 1
ATOM 595 N N . ILE A 1 78 ? -2.633 7.281 4.684 1 94.38 78 ILE A N 1
ATOM 596 C CA . ILE A 1 78 ? -1.872 8.258 5.465 1 94.38 78 ILE A CA 1
ATOM 597 C C . ILE A 1 78 ? -2.828 9.203 6.18 1 94.38 78 ILE A C 1
ATOM 599 O O . ILE A 1 78 ? -2.678 9.461 7.375 1 94.38 78 ILE A O 1
ATOM 603 N N . ASN A 1 79 ? -3.785 9.625 5.484 1 95.19 79 ASN A N 1
ATOM 604 C CA . ASN A 1 79 ? -4.758 10.562 6.035 1 95.19 79 ASN A CA 1
ATOM 605 C C . ASN A 1 79 ? -5.586 9.922 7.141 1 95.19 79 ASN A C 1
ATOM 607 O O . ASN A 1 79 ? -6.094 10.617 8.023 1 95.19 79 ASN A O 1
ATOM 611 N N . GLY A 1 80 ? -5.672 8.609 7.082 1 94.62 80 GLY A N 1
ATOM 612 C CA . GLY A 1 80 ? -6.488 7.883 8.047 1 94.62 80 GLY A CA 1
ATOM 613 C C . GLY A 1 80 ? -5.715 7.449 9.281 1 94.62 80 GLY A C 1
ATOM 614 O O . GLY A 1 80 ? -6.301 6.926 10.227 1 94.62 80 GLY A O 1
ATOM 615 N N . LEU A 1 81 ? -4.453 7.656 9.328 1 94.19 81 LEU A N 1
ATOM 616 C CA . LEU A 1 81 ? -3.67 7.305 10.508 1 94.19 81 LEU A CA 1
ATOM 617 C C . LEU A 1 81 ? -4.137 8.094 11.727 1 94.19 81 LEU A C 1
ATOM 619 O O . LEU A 1 81 ? -4.383 9.297 11.633 1 94.19 81 LEU A O 1
ATOM 623 N N . GLU A 1 82 ? -4.285 7.449 12.773 1 97.06 82 GLU A N 1
ATOM 624 C CA . GLU A 1 82 ? -4.703 8.102 14.008 1 97.06 82 GLU A CA 1
ATOM 625 C C . GLU A 1 82 ? -3.504 8.664 14.766 1 97.06 82 GLU A C 1
ATOM 627 O O . GLU A 1 82 ? -2.549 7.941 15.055 1 97.06 82 GLU A O 1
ATOM 632 N N . VAL A 1 83 ? -3.635 9.938 15.102 1 97.81 83 VAL A N 1
ATOM 633 C CA . VAL A 1 83 ? -2.525 10.625 15.758 1 97.81 83 VAL A CA 1
ATOM 634 C C . VAL A 1 83 ? -3.045 11.43 16.938 1 97.81 83 VAL A C 1
ATOM 636 O O . VAL A 1 83 ? -4.246 11.703 17.047 1 97.81 83 VAL A O 1
ATOM 639 N N . TYR A 1 84 ? -2.113 11.711 17.812 1 98.19 84 TYR A N 1
ATOM 640 C CA . TYR A 1 84 ? -2.363 12.688 18.859 1 98.19 84 TYR A CA 1
ATOM 641 C C . TYR A 1 84 ? -2.059 14.102 18.391 1 98.19 84 TYR A C 1
ATOM 643 O O . TYR A 1 84 ? -1.285 14.289 17.453 1 98.19 84 TYR A O 1
ATOM 651 N N . CYS A 1 85 ? -2.691 15.023 19.062 1 97.5 85 CYS A N 1
ATOM 652 C CA . CYS A 1 85 ? -2.354 16.422 18.797 1 97.5 85 CYS A CA 1
ATOM 653 C C . CYS A 1 85 ? -0.873 16.688 19.047 1 97.5 85 CYS A C 1
ATOM 655 O O . CYS A 1 85 ? -0.296 16.141 20 1 97.5 85 CYS A O 1
ATOM 657 N N . SER A 1 86 ? -0.265 17.547 18.25 1 95.38 86 SER A N 1
ATOM 658 C CA . SER A 1 86 ? 1.137 17.922 18.438 1 95.38 86 SER A CA 1
ATOM 659 C C . SER A 1 86 ? 1.362 18.625 19.766 1 95.38 86 SER A C 1
ATOM 661 O O . SER A 1 86 ? 2.5 18.75 20.219 1 95.38 86 SER A O 1
ATOM 663 N N . ASN A 1 87 ? 0.332 19.078 20.391 1 96.75 87 ASN A N 1
ATOM 664 C CA . ASN A 1 87 ? 0.416 19.75 21.688 1 96.75 87 ASN A CA 1
ATOM 665 C C . ASN A 1 87 ? 0.087 18.797 22.844 1 96.75 87 ASN A C 1
ATOM 667 O O . ASN A 1 87 ? -0.315 19.234 23.922 1 96.75 87 ASN A O 1
ATOM 671 N N . LYS A 1 88 ? 0.206 17.562 22.578 1 97.19 88 LYS A N 1
ATOM 672 C CA . LYS A 1 88 ? -0.086 16.562 23.594 1 97.19 88 LYS A CA 1
ATOM 673 C C . LYS A 1 88 ? 0.712 16.844 24.875 1 97.19 88 LYS A C 1
ATOM 675 O O . LYS A 1 88 ? 0.165 16.797 25.969 1 97.19 88 LYS A O 1
ATOM 680 N N . GLU A 1 89 ? 1.966 17.172 24.734 1 96.06 89 GLU A N 1
ATOM 681 C CA . GLU A 1 89 ? 2.854 17.391 25.875 1 96.06 89 GLU A CA 1
ATOM 682 C C . GLU A 1 89 ? 2.434 18.625 26.672 1 96.06 89 GLU A C 1
ATOM 684 O O . GLU A 1 89 ? 2.762 18.75 27.844 1 96.06 89 GLU A O 1
ATOM 689 N N . LYS A 1 90 ? 1.786 19.5 26.031 1 96.69 90 LYS A N 1
ATOM 690 C CA . LYS A 1 90 ? 1.314 20.719 26.688 1 96.69 90 LYS A CA 1
ATOM 691 C C . LYS A 1 90 ? -0.006 20.469 27.422 1 96.69 90 LYS A C 1
ATOM 693 O O . LYS A 1 90 ? -0.446 21.281 28.219 1 96.69 90 LYS A O 1
ATOM 698 N N . GLY A 1 91 ? -0.719 19.391 27.016 1 97.38 91 GLY A N 1
ATOM 699 C CA . GLY A 1 91 ? -1.911 19.031 27.766 1 97.38 91 GLY A CA 1
ATOM 700 C C . GLY A 1 91 ? -3.109 18.734 26.875 1 97.38 91 GLY A C 1
ATOM 701 O O . GLY A 1 91 ? -4.172 18.359 27.375 1 97.38 91 GLY A O 1
ATOM 702 N N . CYS A 1 92 ? -2.943 18.844 25.562 1 98 92 CYS A N 1
ATOM 703 C CA . CYS A 1 92 ? -4.082 18.578 24.688 1 98 92 CYS A CA 1
ATOM 704 C C . CYS A 1 92 ? -4.391 17.094 24.609 1 98 92 CYS A C 1
ATOM 706 O O . CYS A 1 92 ? -3.492 16.266 24.391 1 98 92 CYS A O 1
ATOM 708 N N . GLU A 1 93 ? -5.711 16.719 24.625 1 97.69 93 GLU A N 1
ATOM 709 C CA . GLU A 1 93 ? -6.113 15.328 24.688 1 97.69 93 GLU A CA 1
ATOM 710 C C . GLU A 1 93 ? -6.707 14.852 23.375 1 97.69 93 GLU A C 1
ATOM 712 O O . GLU A 1 93 ? -7.121 13.695 23.25 1 97.69 93 GLU A O 1
ATOM 717 N N . TRP A 1 94 ? -6.738 15.625 22.453 1 97.94 94 TRP A N 1
ATOM 718 C CA . TRP A 1 94 ? -7.352 15.266 21.188 1 97.94 94 TRP A CA 1
ATOM 719 C C . TRP A 1 94 ? -6.562 14.156 20.5 1 97.94 94 TRP A C 1
ATOM 721 O O . TRP A 1 94 ? -5.332 14.172 20.5 1 97.94 94 TRP A O 1
ATOM 731 N N . LYS A 1 95 ? -7.176 13.219 19.906 1 98.44 95 LYS A N 1
ATOM 732 C CA . LYS A 1 95 ? -6.641 12.258 18.953 1 98.44 95 LYS A CA 1
ATOM 733 C C . LYS A 1 95 ? -7.609 12.031 17.797 1 98.44 95 LYS A C 1
ATOM 735 O O . LYS A 1 95 ? -8.828 12.109 17.969 1 98.44 95 LYS A O 1
ATOM 740 N N . GLY A 1 96 ? -7.168 11.828 16.672 1 98 96 GLY A N 1
ATOM 741 C CA . GLY A 1 96 ? -7.988 11.648 15.477 1 98 96 GLY A CA 1
ATOM 742 C C . GLY A 1 96 ? -7.172 11.375 14.227 1 98 96 GLY A C 1
ATOM 743 O O . GLY A 1 96 ? -5.961 11.164 14.305 1 98 96 GLY A O 1
ATOM 744 N N . ASP A 1 97 ? -7.887 11.398 13.148 1 97.81 97 ASP A N 1
ATOM 745 C CA . ASP A 1 97 ? -7.219 11.164 11.875 1 97.81 97 ASP A CA 1
ATOM 746 C C . ASP A 1 97 ? -6.234 12.297 11.555 1 97.81 97 ASP A C 1
ATOM 748 O O . ASP A 1 97 ? -6.531 13.469 11.797 1 97.81 97 ASP A O 1
ATOM 752 N N . LEU A 1 98 ? -5.18 11.883 10.977 1 96.62 98 LEU A N 1
ATOM 753 C CA . LEU A 1 98 ? -4.16 12.859 10.602 1 96.62 98 LEU A CA 1
ATOM 754 C C . LEU A 1 98 ? -4.754 13.961 9.734 1 96.62 98 LEU A C 1
ATOM 756 O O . LEU A 1 98 ? -4.398 15.133 9.891 1 96.62 98 LEU A O 1
ATOM 760 N N . LYS A 1 99 ? -5.691 13.664 8.852 1 97.12 99 LYS A N 1
ATOM 761 C CA . LYS A 1 99 ? -6.301 14.641 7.953 1 97.12 99 LYS A CA 1
ATOM 762 C C . LYS A 1 99 ? -7.012 15.742 8.742 1 97.12 99 LYS A C 1
ATOM 764 O O . LYS A 1 99 ? -7.219 16.844 8.227 1 97.12 99 LYS A O 1
ATOM 769 N N . ASN A 1 100 ? -7.344 15.469 9.93 1 96.94 100 ASN A N 1
ATOM 770 C CA . ASN A 1 100 ? -8.117 16.406 10.734 1 96.94 100 ASN A CA 1
ATOM 771 C C . ASN A 1 100 ? -7.211 17.25 11.641 1 96.94 100 ASN A C 1
ATOM 773 O O . ASN A 1 100 ? -7.688 18.141 12.344 1 96.94 100 ASN A O 1
ATOM 777 N N . MET A 1 101 ? -5.973 17.016 11.594 1 95.69 101 MET A N 1
ATOM 778 C CA . MET A 1 101 ? -5.031 17.719 12.469 1 95.69 101 MET A CA 1
ATOM 779 C C . MET A 1 101 ? -5.004 19.203 12.156 1 95.69 101 MET A C 1
ATOM 781 O O . MET A 1 101 ? -5.07 20.031 13.07 1 95.69 101 MET A O 1
ATOM 785 N N . SER A 1 102 ? -4.922 19.531 10.906 1 93.94 102 SER A N 1
ATOM 786 C CA . SER A 1 102 ? -4.867 20.938 10.516 1 93.94 102 SER A CA 1
ATOM 787 C C . SER A 1 102 ? -6.121 21.672 10.969 1 93.94 102 SER A C 1
ATOM 789 O O . SER A 1 102 ? -6.043 22.844 11.383 1 93.94 102 SER A O 1
ATOM 791 N N . THR A 1 103 ? -7.238 21.016 10.828 1 95.44 103 THR A N 1
ATOM 792 C CA . THR A 1 103 ? -8.492 21.609 11.281 1 95.44 103 THR A CA 1
ATOM 793 C C . THR A 1 103 ? -8.484 21.797 12.797 1 95.44 103 THR A C 1
ATOM 795 O O . THR A 1 103 ? -8.898 22.844 13.305 1 95.44 103 THR A O 1
ATOM 798 N N . HIS A 1 104 ? -7.988 20.828 13.477 1 96.62 104 HIS A N 1
ATOM 799 C CA . HIS A 1 104 ? -7.906 20.875 14.93 1 96.62 104 HIS A CA 1
ATOM 800 C C . HIS A 1 104 ? -7.016 22.016 15.398 1 96.62 104 HIS A C 1
ATOM 802 O O . HIS A 1 104 ? -7.395 22.781 16.281 1 96.62 104 HIS A O 1
ATOM 808 N N . LEU A 1 105 ? -5.855 22.219 14.852 1 95.62 105 LEU A N 1
ATOM 809 C CA . LEU A 1 105 ? -4.879 23.219 15.25 1 95.62 105 LEU A CA 1
ATOM 810 C C . LEU A 1 105 ? -5.273 24.609 14.727 1 95.62 105 LEU A C 1
ATOM 812 O O . LEU A 1 105 ? -5.117 25.609 15.43 1 95.62 105 LEU A O 1
ATOM 816 N N . ASN A 1 106 ? -5.996 24.719 13.594 1 94.44 106 ASN A N 1
ATOM 817 C CA . ASN A 1 106 ? -6.285 25.922 12.812 1 94.44 106 ASN A CA 1
ATOM 818 C C . ASN A 1 106 ? -5.73 27.172 13.484 1 94.44 106 ASN A C 1
ATOM 820 O O . ASN A 1 106 ? -6.426 27.812 14.266 1 94.44 106 ASN A O 1
ATOM 824 N N . LYS A 1 107 ? -4.523 27.531 13.078 1 87.5 107 LYS A N 1
ATOM 825 C CA . LYS A 1 107 ? -3.787 28.625 13.695 1 87.5 107 LYS A CA 1
ATOM 826 C C . LYS A 1 107 ? -4.336 29.969 13.258 1 87.5 107 LYS A C 1
ATOM 828 O O . LYS A 1 107 ? -4.055 31 13.883 1 87.5 107 LYS A O 1
ATOM 833 N N . GLU A 1 108 ? -5.07 29.938 12.203 1 88.56 108 GLU A N 1
ATOM 834 C CA . GLU A 1 108 ? -5.594 31.203 11.68 1 88.56 108 GLU A CA 1
ATOM 835 C C . GLU A 1 108 ? -6.867 31.609 12.406 1 88.56 108 GLU A C 1
ATOM 837 O O . GLU A 1 108 ? -7.285 32.781 12.32 1 88.56 108 GLU A O 1
ATOM 842 N N . LYS A 1 109 ? -7.469 30.656 13.094 1 88.56 109 LYS A N 1
ATOM 843 C CA . LYS A 1 109 ? -8.703 30.969 13.82 1 88.56 109 LYS A CA 1
ATOM 844 C C . LYS A 1 109 ? -8.414 31.25 15.289 1 88.56 109 LYS A C 1
ATOM 846 O O . LYS A 1 109 ? -7.719 30.484 15.953 1 88.56 109 LYS A O 1
ATOM 851 N N . ARG A 1 110 ? -8.93 32.312 15.773 1 87.5 110 ARG A N 1
ATOM 852 C CA . ARG A 1 110 ? -8.789 32.688 17.172 1 87.5 110 ARG A CA 1
ATOM 853 C C . ARG A 1 110 ? -9.555 31.719 18.078 1 87.5 110 ARG A C 1
ATOM 855 O O . ARG A 1 110 ? -9.055 31.344 19.141 1 87.5 110 ARG A O 1
ATOM 862 N N . GLU A 1 111 ? -10.766 31.391 17.469 1 86.88 111 GLU A N 1
ATOM 863 C CA . GLU A 1 111 ? -11.555 30.375 18.156 1 86.88 111 GLU A CA 1
ATOM 864 C C . GLU A 1 111 ? -11.406 29.016 17.484 1 86.88 111 GLU A C 1
ATOM 866 O O . GLU A 1 111 ? -11.602 28.891 16.266 1 86.88 111 GLU A O 1
ATOM 871 N N . GLY A 1 112 ? -10.68 28.047 18.141 1 87.31 112 GLY A N 1
ATOM 872 C CA . GLY A 1 112 ? -10.438 26.75 17.562 1 87.31 112 GLY A CA 1
ATOM 873 C C . GLY A 1 112 ? -10.539 25.609 18.562 1 87.31 112 GLY A C 1
ATOM 874 O O . GLY A 1 112 ? -10.992 25.812 19.688 1 87.31 112 GLY A O 1
ATOM 875 N N . GLU A 1 113 ? -10.18 24.5 18.094 1 92.94 113 GLU A N 1
ATOM 876 C CA . GLU A 1 113 ? -10.406 23.312 18.906 1 92.94 113 GLU A CA 1
ATOM 877 C C . GLU A 1 113 ? -9.266 23.094 19.891 1 92.94 113 GLU A C 1
ATOM 879 O O . GLU A 1 113 ? -9.5 22.812 21.078 1 92.94 113 GLU A O 1
ATOM 884 N N . CYS A 1 114 ? -8.07 23.281 19.469 1 97.62 114 CYS A N 1
ATOM 885 C CA . CYS A 1 114 ? -6.945 23.047 20.359 1 97.62 114 CYS A CA 1
ATOM 886 C C . CYS A 1 114 ? -6.668 24.281 21.219 1 97.62 114 CYS A C 1
ATOM 888 O O . CYS A 1 114 ? -6.121 25.266 20.719 1 97.62 114 CYS A O 1
ATOM 890 N N . GLN A 1 115 ? -6.855 24.141 22.453 1 97.06 115 GLN A N 1
ATOM 891 C CA . GLN A 1 115 ? -6.684 25.234 23.406 1 97.06 115 GLN A CA 1
ATOM 892 C C . GLN A 1 115 ? -5.207 25.5 23.688 1 97.06 115 GLN A C 1
ATOM 894 O O . GLN A 1 115 ? -4.855 26.531 24.281 1 97.06 115 GLN A O 1
ATOM 899 N N . TYR A 1 116 ? -4.363 24.656 23.203 1 97.44 116 TYR A N 1
ATOM 900 C CA . TYR A 1 116 ? -2.938 24.734 23.484 1 97.44 116 TYR A CA 1
ATOM 901 C C . TYR A 1 116 ? -2.166 25.281 22.297 1 97.44 116 TYR A C 1
ATOM 903 O O . TYR A 1 116 ? -0.964 25.547 22.391 1 97.44 116 TYR A O 1
ATOM 911 N N . GLU A 1 117 ? -2.832 25.391 21.203 1 96.38 117 GLU A N 1
ATOM 912 C CA . GLU A 1 117 ? -2.199 25.938 20.016 1 96.38 117 GLU A CA 1
ATOM 913 C C . GLU A 1 117 ? -1.888 27.422 20.188 1 96.38 117 GLU A C 1
ATOM 915 O O . GLU A 1 117 ? -2.699 28.172 20.734 1 96.38 117 GLU A O 1
ATOM 920 N N . GLU A 1 118 ? -0.727 27.797 19.656 1 95.44 118 GLU A N 1
ATOM 921 C CA . GLU A 1 118 ? -0.335 29.203 19.75 1 95.44 118 GLU A CA 1
ATOM 922 C C . GLU A 1 118 ? -0.937 30.031 18.609 1 95.44 118 GLU A C 1
ATOM 924 O O . GLU A 1 118 ? -0.818 29.656 17.453 1 95.44 118 GLU A O 1
ATOM 929 N N . VAL A 1 119 ? -1.567 31.078 19.016 1 94.69 119 VAL A N 1
ATOM 930 C CA . VAL A 1 119 ? -2.193 31.984 18.047 1 94.69 119 VAL A CA 1
ATOM 931 C C . VAL A 1 119 ? -1.709 33.406 18.281 1 94.69 119 VAL A C 1
ATOM 933 O O . VAL A 1 119 ? -1.295 33.75 19.391 1 94.69 119 VAL A O 1
ATOM 936 N N . LYS A 1 120 ? -1.802 34.156 17.312 1 92.69 120 LYS A N 1
ATOM 937 C CA . LYS A 1 120 ? -1.294 35.531 17.359 1 92.69 120 LYS A CA 1
ATOM 938 C C . LYS A 1 120 ? -2.26 36.438 18.094 1 92.69 120 LYS A C 1
ATOM 940 O O . LYS A 1 120 ? -3.477 36.312 17.984 1 92.69 120 LYS A O 1
ATOM 945 N N . CYS A 1 121 ? -1.632 37.344 18.859 1 94.44 121 CYS A N 1
ATOM 946 C CA . CYS A 1 121 ? -2.398 38.375 19.516 1 94.44 121 CYS A CA 1
ATOM 947 C C . CYS A 1 121 ? -3.121 39.25 18.5 1 94.44 121 CYS A C 1
ATOM 949 O O . CYS A 1 121 ? -2.66 39.406 17.375 1 94.44 121 CYS A O 1
ATOM 951 N N . ARG A 1 122 ? -4.258 39.844 18.859 1 92.88 122 ARG A N 1
ATOM 952 C CA . ARG A 1 122 ? -5.059 40.688 17.969 1 92.88 122 ARG A CA 1
ATOM 953 C C . ARG A 1 122 ? -4.328 41.969 17.609 1 92.88 122 ARG A C 1
ATOM 955 O O . ARG A 1 122 ? -4.641 42.625 16.609 1 92.88 122 ARG A O 1
ATOM 962 N N . TYR A 1 123 ? -3.387 42.312 18.547 1 92.94 123 TYR A N 1
ATOM 963 C CA . TYR A 1 123 ? -2.605 43.531 18.297 1 92.94 123 TYR A CA 1
ATOM 964 C C . TYR A 1 123 ? -1.364 43.219 17.469 1 92.94 123 TYR A C 1
ATOM 966 O O . TYR A 1 123 ? -0.472 42.5 17.922 1 92.94 123 TYR A O 1
ATOM 974 N N . GLU A 1 124 ? -1.269 43.688 16.281 1 90.38 124 GLU A N 1
ATOM 975 C CA . GLU A 1 124 ? -0.22 43.375 15.312 1 90.38 124 GLU A CA 1
ATOM 976 C C . GLU A 1 124 ? 1.162 43.688 15.883 1 90.38 124 GLU A C 1
ATOM 978 O O . GLU A 1 124 ? 2.117 42.938 15.633 1 90.38 124 GLU A O 1
ATOM 983 N N . LYS A 1 125 ? 1.23 44.688 16.703 1 91.44 125 LYS A N 1
ATOM 984 C CA . LYS A 1 125 ? 2.52 45.125 17.234 1 91.44 125 LYS A CA 1
ATOM 985 C C . LYS A 1 125 ? 3.025 44.156 18.297 1 91.44 125 LYS A C 1
ATOM 987 O O . LYS A 1 125 ? 4.211 44.188 18.641 1 91.44 125 LYS A O 1
ATOM 992 N N . CYS A 1 126 ? 2.16 43.469 18.984 1 92.38 126 CYS A N 1
ATOM 993 C CA . CYS A 1 126 ? 2.531 42.531 20.047 1 92.38 126 CYS A CA 1
ATOM 994 C C . CYS A 1 126 ? 3.361 41.375 19.484 1 92.38 126 CYS A C 1
ATOM 996 O O . CYS A 1 126 ? 4.371 41 20.078 1 92.38 126 CYS A O 1
ATOM 998 N N . GLN A 1 127 ? 3.283 40.75 18.344 1 86.19 127 GLN A N 1
ATOM 999 C CA . GLN A 1 127 ? 3.973 39.688 17.625 1 86.19 127 GLN A CA 1
ATOM 1000 C C . GLN A 1 127 ? 4.172 38.469 18.5 1 86.19 127 GLN A C 1
ATOM 1002 O O . GLN A 1 127 ? 4.77 37.469 18.062 1 86.19 127 GLN A O 1
ATOM 1007 N N . LYS A 1 128 ? 3.719 38.5 19.719 1 86.69 128 LYS A N 1
ATOM 1008 C CA . LYS A 1 128 ? 3.852 37.312 20.594 1 86.69 128 LYS A CA 1
ATOM 1009 C C . LYS A 1 128 ? 2.744 36.312 20.344 1 86.69 128 LYS A C 1
ATOM 1011 O O . LYS A 1 128 ? 1.595 36.688 20.094 1 86.69 128 LYS A O 1
ATOM 1016 N N . GLY A 1 129 ? 3.125 35.094 20.281 1 90.25 129 GLY A N 1
ATOM 1017 C CA . GLY A 1 129 ? 2.154 34.031 20.25 1 90.25 129 GLY A CA 1
ATOM 1018 C C . GLY A 1 129 ? 1.781 33.5 21.625 1 90.25 129 GLY A C 1
ATOM 1019 O O . GLY A 1 129 ? 2.619 33.469 22.531 1 90.25 129 GLY A O 1
ATOM 1020 N N . LYS A 1 130 ? 0.504 33.312 21.766 1 94.38 130 LYS A N 1
ATOM 1021 C CA . LYS A 1 130 ? -0.001 32.75 23.016 1 94.38 130 LYS A CA 1
ATOM 1022 C C . LYS A 1 130 ? -0.875 31.516 22.75 1 94.38 130 LYS A C 1
ATOM 1024 O O . LYS A 1 130 ? -1.479 31.406 21.672 1 94.38 130 LYS A O 1
ATOM 1029 N N . GLN A 1 131 ? -0.833 30.688 23.75 1 96.62 131 GLN A N 1
ATOM 1030 C CA . GLN A 1 131 ? -1.805 29.594 23.672 1 96.62 131 GLN A CA 1
ATOM 1031 C C . GLN A 1 131 ? -3.232 30.141 23.641 1 96.62 131 GLN A C 1
ATOM 1033 O O . GLN A 1 131 ? -3.545 31.109 24.328 1 96.62 131 GLN A O 1
ATOM 1038 N N . ARG A 1 132 ? -4.043 29.484 22.844 1 96.62 132 ARG A N 1
ATOM 1039 C CA . ARG A 1 132 ? -5.422 29.922 22.656 1 96.62 132 ARG A CA 1
ATOM 1040 C C . ARG A 1 132 ? -6.125 30.125 24 1 96.62 132 ARG A C 1
ATOM 1042 O O . ARG A 1 132 ? -6.844 31.109 24.188 1 96.62 132 ARG A O 1
ATOM 1049 N N . ARG A 1 133 ? -5.859 29.328 25 1 96 133 ARG A N 1
ATOM 1050 C CA . ARG A 1 133 ? -6.527 29.375 26.297 1 96 133 ARG A CA 1
ATOM 1051 C C . ARG A 1 133 ? -6.102 30.609 27.078 1 96 133 ARG A C 1
ATOM 1053 O O . ARG A 1 133 ? -6.805 31.031 28 1 96 133 ARG A O 1
ATOM 1060 N N . TYR A 1 134 ? -5.031 31.234 26.688 1 96.06 134 TYR A N 1
ATOM 1061 C CA . TYR A 1 134 ? -4.527 32.375 27.422 1 96.06 134 TYR A CA 1
ATOM 1062 C C . TYR A 1 134 ? -4.641 33.656 26.578 1 96.06 134 TYR A C 1
ATOM 1064 O O . TYR A 1 134 ? -4.219 34.719 27.016 1 96.06 134 TYR A O 1
ATOM 1072 N N . LEU A 1 135 ? -5.145 33.5 25.438 1 95.56 135 LEU A N 1
ATOM 1073 C CA . LEU A 1 135 ? -5.102 34.594 24.469 1 95.56 135 LEU A CA 1
ATOM 1074 C C . LEU A 1 135 ? -5.945 35.781 24.953 1 95.56 135 LEU A C 1
ATOM 1076 O O . LEU A 1 135 ? -5.473 36.906 24.969 1 95.56 135 LEU A O 1
ATOM 1080 N N . LYS A 1 136 ? -7.203 35.562 25.375 1 94.94 136 LYS A N 1
ATOM 1081 C CA . LYS A 1 136 ? -8.094 36.625 25.844 1 94.94 136 LYS A CA 1
ATOM 1082 C C . LYS A 1 136 ? -7.496 37.375 27.047 1 94.94 136 LYS A C 1
ATOM 1084 O O . LYS A 1 136 ? -7.492 38.594 27.094 1 94.94 136 LYS A O 1
ATOM 1089 N N . TYR A 1 137 ? -7.016 36.625 27.969 1 96.31 137 TYR A N 1
ATOM 1090 C CA . TYR A 1 137 ? -6.395 37.219 29.156 1 96.31 137 TYR A CA 1
ATOM 1091 C C . TYR A 1 137 ? -5.215 38.094 28.766 1 96.31 137 TYR A C 1
ATOM 1093 O O . TYR A 1 137 ? -5.074 39.219 29.281 1 96.31 137 TYR A O 1
ATOM 1101 N N . HIS A 1 138 ? -4.41 37.594 27.891 1 96.12 138 HIS A N 1
ATOM 1102 C CA . HIS A 1 138 ? -3.277 38.375 27.406 1 96.12 138 HIS A CA 1
ATOM 1103 C C . HIS A 1 138 ? -3.742 39.688 26.75 1 96.12 138 HIS A C 1
ATOM 1105 O O . HIS A 1 138 ? -3.275 40.75 27.125 1 96.12 138 HIS A O 1
ATOM 1111 N N . GLU A 1 139 ? -4.691 39.562 25.875 1 94.69 139 GLU A N 1
ATOM 1112 C CA . GLU A 1 139 ? -5.105 40.688 25.062 1 94.69 139 GLU A CA 1
ATOM 1113 C C . GLU A 1 139 ? -5.828 41.75 25.906 1 94.69 139 GLU A C 1
ATOM 1115 O O . GLU A 1 139 ? -5.75 42.938 25.609 1 94.69 139 GLU A O 1
ATOM 1120 N N . TYR A 1 140 ? -6.391 41.344 27 1 94.81 140 TYR A N 1
ATOM 1121 C CA . TYR A 1 140 ? -7.227 42.281 27.766 1 94.81 140 TYR A CA 1
ATOM 1122 C C . TYR A 1 140 ? -6.496 42.75 29 1 94.81 140 TYR A C 1
ATOM 1124 O O . TYR A 1 140 ? -6.789 43.844 29.516 1 94.81 140 TYR A O 1
ATOM 1132 N N . AR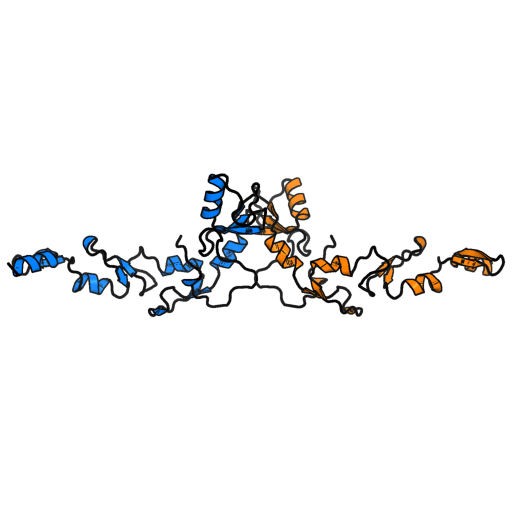G A 1 141 ? -5.465 42 29.375 1 94.5 141 ARG A N 1
ATOM 1133 C CA . ARG A 1 141 ? -4.914 42.344 30.688 1 94.5 141 ARG A CA 1
ATOM 1134 C C . ARG A 1 141 ? -3.398 42.5 30.609 1 94.5 141 ARG A C 1
ATOM 1136 O O . ARG A 1 141 ? -2.822 43.344 31.312 1 94.5 141 ARG A O 1
ATOM 1143 N N . GLU A 1 142 ? -2.805 41.75 29.766 1 94.44 142 GLU A N 1
ATOM 1144 C CA . GLU A 1 142 ? -1.354 41.656 29.875 1 94.44 142 GLU A CA 1
ATOM 1145 C C . GLU A 1 142 ? -0.654 42.344 28.703 1 94.44 142 GLU A C 1
ATOM 1147 O O . GLU A 1 142 ? 0.48 42.812 28.844 1 94.44 142 GLU A O 1
ATOM 1152 N N . CYS A 1 143 ? -1.231 42.469 27.578 1 95.25 143 CYS A N 1
ATOM 1153 C CA . CYS A 1 143 ? -0.568 42.969 26.391 1 95.25 143 CYS A CA 1
ATOM 1154 C C . CYS A 1 143 ? -0.269 44.438 26.516 1 95.25 143 CYS A C 1
ATOM 1156 O O . CYS A 1 143 ? -1.172 45.25 26.766 1 95.25 143 CYS A O 1
ATOM 1158 N N . PRO A 1 144 ? 0.859 44.844 26.328 1 92.31 144 PRO A N 1
ATOM 1159 C CA . PRO A 1 144 ? 1.215 46.25 26.438 1 92.31 144 PRO A CA 1
ATOM 1160 C C . PRO A 1 144 ? 0.604 47.094 25.328 1 92.31 144 PRO A C 1
ATOM 1162 O O . PRO A 1 144 ? 0.589 48.344 25.406 1 92.31 144 PRO A O 1
ATOM 1165 N N . HIS A 1 145 ? 0.152 46.438 24.328 1 94.12 145 HIS A N 1
ATOM 1166 C CA . HIS A 1 145 ? -0.385 47.156 23.188 1 94.12 145 HIS A CA 1
ATOM 1167 C C . HIS A 1 145 ? -1.901 47.281 23.281 1 94.12 145 HIS A C 1
ATOM 1169 O O . HIS A 1 145 ? -2.533 47.875 22.391 1 94.12 145 HIS A O 1
ATOM 1175 N N . ARG A 1 146 ? -2.422 46.688 24.297 1 93.94 146 ARG A N 1
ATOM 1176 C CA . ARG A 1 146 ? -3.869 46.781 24.453 1 93.94 146 ARG A CA 1
ATOM 1177 C C . ARG A 1 146 ? -4.316 48.219 24.656 1 93.94 146 ARG A C 1
ATOM 1179 O O . ARG A 1 146 ? -3.535 49.062 25.094 1 93.94 146 ARG A O 1
ATOM 1186 N N . LEU A 1 147 ? -5.555 48.531 24.328 1 91.06 147 LEU A N 1
ATOM 1187 C CA . LEU A 1 147 ? -6.125 49.875 24.469 1 91.06 147 LEU A CA 1
ATOM 1188 C C . LEU A 1 147 ? -6.762 50.062 25.844 1 91.06 147 LEU A C 1
ATOM 1190 O O . LEU A 1 147 ? -7.496 49.188 26.297 1 91.06 147 LEU A O 1
ATOM 1194 N N . VAL A 1 148 ? -6.375 51.062 26.469 1 89.88 148 VAL A N 1
ATOM 1195 C CA . VAL A 1 148 ? -6.965 51.344 27.766 1 89.88 148 VAL A CA 1
ATOM 1196 C C . VAL A 1 148 ? -7.352 52.844 27.812 1 89.88 148 VAL A C 1
ATOM 1198 O O . VAL A 1 148 ? -6.836 53.656 27.047 1 89.88 148 VAL A O 1
ATOM 1201 N N . LEU A 1 149 ? -8.375 53.094 28.719 1 88.88 149 LEU A N 1
ATOM 1202 C CA . LEU A 1 149 ? -8.758 54.469 28.938 1 88.88 149 LEU A CA 1
ATOM 1203 C C . LEU A 1 149 ? -7.672 55.219 29.703 1 88.88 149 LEU A C 1
ATOM 1205 O O . LEU A 1 149 ? -7.148 54.719 30.703 1 88.88 149 LEU A O 1
ATOM 1209 N N . CYS A 1 150 ? -7.363 56.406 29.141 1 85.88 150 CYS A N 1
ATOM 1210 C CA . CYS A 1 150 ? -6.402 57.25 29.844 1 85.88 150 CYS A CA 1
ATOM 1211 C C . CYS A 1 150 ? -6.992 57.781 31.141 1 85.88 150 CYS A C 1
ATOM 1213 O O . CYS A 1 150 ? -8.094 58.312 31.156 1 85.88 150 CYS A O 1
ATOM 1215 N N . PRO A 1 151 ? -6.242 57.531 32.188 1 83 151 PRO A N 1
ATOM 1216 C CA . PRO A 1 151 ? -6.777 58 33.469 1 83 151 PRO A CA 1
ATOM 1217 C C . PRO A 1 151 ? -6.887 59.531 33.562 1 83 151 PRO A C 1
ATOM 1219 O O . PRO A 1 151 ? -7.641 60.031 34.375 1 83 151 PRO A O 1
ATOM 1222 N N . TYR A 1 152 ? -6.234 60.188 32.688 1 85.31 152 TYR A N 1
ATOM 1223 C CA . TYR A 1 152 ? -6.164 61.625 32.75 1 85.31 152 TYR A CA 1
ATOM 1224 C C . TYR A 1 152 ? -7.164 62.281 31.812 1 85.31 152 TYR A C 1
ATOM 1226 O O . TYR A 1 152 ? -7.777 63.312 32.156 1 85.31 152 TYR A O 1
ATOM 1234 N N . CYS A 1 153 ? -7.316 61.812 30.656 1 85.56 153 CYS A N 1
ATOM 1235 C CA . CYS A 1 153 ? -8.141 62.531 29.672 1 85.56 153 CYS A CA 1
ATOM 1236 C C . CYS A 1 153 ? -9.258 61.625 29.172 1 85.56 153 CYS A C 1
ATOM 1238 O O . CYS A 1 153 ? -10.078 62.062 28.344 1 85.56 153 CYS A O 1
ATOM 1240 N N . SER A 1 154 ? -9.289 60.375 29.469 1 87.44 154 SER A N 1
ATOM 1241 C CA . SER A 1 154 ? -10.328 59.406 29.188 1 87.44 154 SER A CA 1
ATOM 1242 C C . SER A 1 154 ? -10.344 59.031 27.719 1 87.44 154 SER A C 1
ATOM 1244 O O . SER A 1 154 ? -11.32 58.438 27.234 1 87.44 154 SER A O 1
ATOM 1246 N N . SER A 1 155 ? -9.32 59.312 27.031 1 88.06 155 SER A N 1
ATOM 1247 C CA . SER A 1 155 ? -9.203 58.812 25.656 1 88.06 155 SER A CA 1
ATOM 1248 C C . SER A 1 155 ? -8.633 57.406 25.609 1 88.06 155 SER A C 1
ATOM 1250 O O . SER A 1 155 ? -7.945 56.969 26.531 1 88.06 155 SER A O 1
ATOM 1252 N N . LYS A 1 156 ? -9.008 56.625 24.641 1 89.31 156 LYS A N 1
ATOM 1253 C CA . LYS A 1 156 ? -8.477 55.25 24.469 1 89.31 156 LYS A CA 1
ATOM 1254 C C . LYS A 1 156 ? -7.086 55.281 23.844 1 89.31 156 LYS A C 1
ATOM 1256 O O . LYS A 1 156 ? -6.887 55.938 22.797 1 89.31 156 LYS A O 1
ATOM 1261 N N . ASP A 1 157 ? -6.145 54.812 24.609 1 88.31 157 ASP A N 1
ATOM 1262 C CA . ASP A 1 157 ? -4.785 54.75 24.094 1 88.31 157 ASP A CA 1
ATOM 1263 C C . ASP A 1 157 ? -4.105 53.438 24.453 1 88.31 157 ASP A C 1
ATOM 1265 O O . ASP A 1 157 ? -4.602 52.688 25.312 1 88.31 157 ASP A O 1
ATOM 1269 N N . VAL A 1 158 ? -2.881 53.188 23.797 1 91.38 158 VAL A N 1
ATOM 1270 C CA . VAL A 1 158 ? -2.105 52 24.047 1 91.38 158 VAL A CA 1
ATOM 1271 C C . VAL A 1 158 ? -1.402 52.094 25.391 1 91.38 158 VAL A C 1
ATOM 1273 O O . VAL A 1 158 ? -0.916 53.156 25.766 1 91.38 158 VAL A O 1
ATOM 1276 N N . VAL A 1 159 ? -1.403 51 26.141 1 87.38 159 VAL A N 1
ATOM 1277 C CA . VAL A 1 159 ? -0.864 50.969 27.484 1 87.38 159 VAL A CA 1
ATOM 1278 C C . VAL A 1 159 ? 0.597 51.406 27.469 1 87.38 159 VAL A C 1
ATOM 1280 O O . VAL A 1 159 ? 1.023 52.188 28.328 1 87.38 159 VAL A O 1
ATOM 1283 N N . SER A 1 160 ? 1.289 50.969 26.578 1 84.81 160 SER A N 1
ATOM 1284 C CA . SER A 1 160 ? 2.713 51.281 26.531 1 84.81 160 SER A CA 1
ATOM 1285 C C . SER A 1 160 ? 2.941 52.781 26.375 1 84.81 160 SER A C 1
ATOM 1287 O O . SER A 1 160 ? 3.906 53.312 26.922 1 84.81 160 SER A O 1
ATOM 1289 N N . LEU A 1 161 ? 2.145 53.438 25.688 1 79.75 161 LEU A N 1
ATOM 1290 C CA . LEU A 1 161 ? 2.27 54.875 25.469 1 79.75 161 LEU A CA 1
ATOM 1291 C C . LEU A 1 161 ? 1.9 55.656 26.734 1 79.75 161 LEU A C 1
ATOM 1293 O O . LEU A 1 161 ? 2.539 56.656 27.078 1 79.75 161 LEU A O 1
ATOM 1297 N N . LEU A 1 162 ? 0.98 55.125 27.484 1 81 162 LEU A N 1
ATOM 1298 C CA . LEU A 1 162 ? 0.542 55.812 28.703 1 81 162 LEU A CA 1
ATOM 1299 C C . LEU A 1 162 ? 1.586 55.656 29.812 1 81 162 LEU A C 1
ATOM 1301 O O . LEU A 1 162 ? 1.824 56.594 30.578 1 81 162 LEU A O 1
ATOM 1305 N N . ILE A 1 163 ? 2.258 54.5 29.797 1 76.75 163 ILE A N 1
ATOM 1306 C CA . ILE A 1 163 ? 3.303 54.25 30.797 1 76.75 163 ILE A CA 1
ATOM 1307 C C . ILE A 1 163 ? 4.477 55.188 30.531 1 76.75 163 ILE A C 1
ATOM 1309 O O . ILE A 1 163 ? 5.039 55.781 31.484 1 76.75 163 ILE A O 1
ATOM 1313 N N . SER A 1 164 ? 4.711 55.438 29.328 1 75 164 SER A N 1
ATOM 1314 C CA . SER A 1 164 ? 5.797 56.344 28.984 1 75 164 SER A CA 1
ATOM 1315 C C . SER A 1 164 ? 5.457 57.781 29.375 1 75 164 SER A C 1
ATOM 1317 O O . SER A 1 164 ? 6.336 58.562 29.781 1 75 164 SER A O 1
ATOM 1319 N N . MET A 1 165 ? 4.195 58.156 29.281 1 70.69 165 MET A N 1
ATOM 1320 C CA . MET A 1 165 ? 3.77 59.5 29.672 1 70.69 165 MET A CA 1
ATOM 1321 C C . MET A 1 165 ? 3.867 59.719 31.172 1 70.69 165 MET A C 1
ATOM 1323 O O . MET A 1 165 ? 4.207 60.781 31.656 1 70.69 165 MET A O 1
ATOM 1327 N N . SER A 1 166 ? 3.531 58.688 31.922 1 64.31 166 SER A N 1
ATOM 1328 C CA . SER A 1 166 ? 3.51 58.844 33.375 1 64.31 166 SER A CA 1
ATOM 1329 C C . SER A 1 166 ? 4.922 58.906 33.938 1 64.31 166 SER A C 1
ATOM 1331 O O . SER A 1 166 ? 5.121 59.375 35.062 1 64.31 166 SER A O 1
ATOM 1333 N N . VAL A 1 167 ? 5.895 58.344 33.312 1 63.47 167 VAL A N 1
ATOM 1334 C CA . VAL A 1 167 ? 7.258 58.375 33.844 1 63.47 167 VAL A CA 1
ATOM 1335 C C . VAL A 1 167 ? 7.91 59.688 33.5 1 63.47 167 VAL A C 1
ATOM 1337 O O . VAL A 1 167 ? 8.953 60.062 34.062 1 63.47 167 VAL A O 1
ATOM 1340 N N . HIS A 1 168 ? 7.344 60.438 32.594 1 53.09 168 HIS A N 1
ATOM 1341 C CA . HIS A 1 168 ? 7.887 61.75 32.344 1 53.09 168 HIS A CA 1
ATOM 1342 C C . HIS A 1 168 ? 6.988 62.844 32.969 1 53.09 168 HIS A C 1
ATOM 1344 O O . HIS A 1 168 ? 5.762 62.719 32.938 1 53.09 168 HIS A O 1
ATOM 1350 N N . MET B 1 1 ? 2.428 -16.406 -16.219 1 59.5 1 MET B N 1
ATOM 1351 C CA . MET B 1 1 ? 2.512 -16.594 -14.766 1 59.5 1 MET B CA 1
ATOM 1352 C C . MET B 1 1 ? 1.219 -17.188 -14.219 1 59.5 1 MET B C 1
ATOM 1354 O O . MET B 1 1 ? 0.136 -16.922 -14.742 1 59.5 1 MET B O 1
ATOM 1358 N N . ALA B 1 2 ? 1.407 -18.234 -13.445 1 68.12 2 ALA B N 1
ATOM 1359 C CA . ALA B 1 2 ? 0.236 -18.859 -12.836 1 68.12 2 ALA B CA 1
ATOM 1360 C C . ALA B 1 2 ? -0.575 -17.844 -12.031 1 68.12 2 ALA B C 1
ATOM 1362 O O . ALA B 1 2 ? -0.01 -16.953 -11.398 1 68.12 2 ALA B O 1
ATOM 1363 N N . GLN B 1 3 ? -1.743 -17.891 -12.312 1 87 3 GLN B N 1
ATOM 1364 C CA . GLN B 1 3 ? -2.668 -17.062 -11.555 1 87 3 GLN B CA 1
ATOM 1365 C C . GLN B 1 3 ? -3.359 -17.875 -10.461 1 87 3 GLN B C 1
ATOM 1367 O O . GLN B 1 3 ? -3.812 -18.984 -10.695 1 87 3 GLN B O 1
ATOM 1372 N N . PHE B 1 4 ? -3.268 -17.328 -9.344 1 92.69 4 PHE B N 1
ATOM 1373 C CA . PHE B 1 4 ? -3.861 -18.016 -8.203 1 92.69 4 PHE B CA 1
ATOM 1374 C C . PHE B 1 4 ? -5.082 -17.25 -7.695 1 92.69 4 PHE B C 1
ATOM 1376 O O . PHE B 1 4 ? -5.094 -16.016 -7.691 1 92.69 4 PHE B O 1
ATOM 1383 N N . SER B 1 5 ? -6.105 -18.031 -7.293 1 92.44 5 SER B N 1
ATOM 1384 C CA . SER B 1 5 ? -7.23 -17.406 -6.605 1 92.44 5 SER B CA 1
ATOM 1385 C C . SER B 1 5 ? -6.973 -17.297 -5.109 1 92.44 5 SER B C 1
ATOM 1387 O O . SER B 1 5 ? -6.137 -18.016 -4.559 1 92.44 5 SER B O 1
ATOM 1389 N N . LYS B 1 6 ? -7.668 -16.375 -4.5 1 89.06 6 LYS B N 1
ATOM 1390 C CA . LYS B 1 6 ? -7.527 -16.172 -3.062 1 89.06 6 LYS B CA 1
ATOM 1391 C C . LYS B 1 6 ? -7.949 -17.422 -2.295 1 89.06 6 LYS B C 1
ATOM 1393 O O . LYS B 1 6 ? -7.359 -17.75 -1.263 1 89.06 6 LYS B O 1
ATOM 1398 N N . GLU B 1 7 ? -8.875 -18.172 -2.854 1 89.19 7 GLU B N 1
ATOM 1399 C CA . GLU B 1 7 ? -9.406 -19.375 -2.201 1 89.19 7 GLU B CA 1
ATOM 1400 C C . GLU B 1 7 ? -8.414 -20.531 -2.279 1 89.19 7 GLU B C 1
ATOM 1402 O O . GLU B 1 7 ? -8.43 -21.422 -1.438 1 89.19 7 GLU B O 1
ATOM 1407 N N . GLU B 1 8 ? -7.582 -20.453 -3.225 1 89.88 8 GLU B N 1
ATOM 1408 C CA . GLU B 1 8 ? -6.633 -21.531 -3.461 1 89.88 8 GLU B CA 1
ATOM 1409 C C . GLU B 1 8 ? -5.379 -21.375 -2.613 1 89.88 8 GLU B C 1
ATOM 1411 O O . GLU B 1 8 ? -4.574 -22.297 -2.492 1 89.88 8 GLU B O 1
ATOM 1416 N N . LEU B 1 9 ? -5.266 -20.234 -2.016 1 93.62 9 LEU B N 1
ATOM 1417 C CA . LEU B 1 9 ? -4.035 -19.938 -1.287 1 93.62 9 LEU B CA 1
ATOM 1418 C C . LEU B 1 9 ? -4.277 -19.969 0.218 1 93.62 9 LEU B C 1
ATOM 1420 O O . LEU B 1 9 ? -5.328 -19.516 0.689 1 93.62 9 LEU B O 1
ATOM 1424 N N . SER B 1 10 ? -3.336 -20.562 0.875 1 95.5 10 SER B N 1
ATOM 1425 C CA . SER B 1 10 ? -3.273 -20.484 2.33 1 95.5 10 SER B CA 1
ATOM 1426 C C . SER B 1 10 ? -2.096 -19.625 2.789 1 95.5 10 SER B C 1
ATOM 1428 O O . SER B 1 10 ? -0.939 -19.969 2.531 1 95.5 10 SER B O 1
ATOM 1430 N N . PHE B 1 11 ? -2.445 -18.609 3.514 1 95.69 11 PHE B N 1
ATOM 1431 C CA . PHE B 1 11 ? -1.419 -17.656 3.939 1 95.69 11 PHE B CA 1
ATOM 1432 C C . PHE B 1 11 ? -0.888 -18.031 5.32 1 95.69 11 PHE B C 1
ATOM 1434 O O . PHE B 1 11 ? -1.655 -18.422 6.203 1 95.69 11 PHE B O 1
ATOM 1441 N N . VAL B 1 12 ? 0.408 -17.844 5.461 1 96.69 12 VAL B N 1
ATOM 1442 C CA . VAL B 1 12 ? 1.041 -18.156 6.734 1 96.69 12 VAL B CA 1
ATOM 1443 C C . VAL B 1 12 ? 0.65 -17.125 7.785 1 96.69 12 VAL B C 1
ATOM 1445 O O . VAL B 1 12 ? 0.409 -17.469 8.945 1 96.69 12 VAL B O 1
ATOM 1448 N N . GLU B 1 13 ? 0.626 -15.875 7.395 1 91.56 13 GLU B N 1
ATOM 1449 C CA . GLU B 1 13 ? 0.207 -14.773 8.258 1 91.56 13 GLU B CA 1
ATOM 1450 C C . GLU B 1 13 ? -1.018 -14.062 7.691 1 91.56 13 GLU B C 1
ATOM 1452 O O . GLU B 1 13 ? -1.315 -14.188 6.5 1 91.56 13 GLU B O 1
ATOM 1457 N N . ASP B 1 14 ? -1.648 -13.398 8.562 1 88.19 14 ASP B N 1
ATOM 1458 C CA . ASP B 1 14 ? -2.781 -12.594 8.125 1 88.19 14 ASP B CA 1
ATOM 1459 C C . ASP B 1 14 ? -2.338 -11.516 7.137 1 88.19 14 ASP B C 1
ATOM 1461 O O . ASP B 1 14 ? -1.224 -11 7.238 1 88.19 14 ASP B O 1
ATOM 1465 N N . LEU B 1 15 ? -3.201 -11.297 6.266 1 87.25 15 LEU B N 1
ATOM 1466 C CA . LEU B 1 15 ? -2.922 -10.219 5.32 1 87.25 15 LEU B CA 1
ATOM 1467 C C . LEU B 1 15 ? -2.916 -8.867 6.023 1 87.25 15 LEU B C 1
ATOM 1469 O O . LEU B 1 15 ? -3.67 -8.656 6.977 1 87.25 15 LEU B O 1
ATOM 1473 N N . PRO B 1 16 ? -1.966 -8.023 5.512 1 76.69 16 PRO B N 1
ATOM 1474 C CA . PRO B 1 16 ? -1.986 -6.684 6.105 1 76.69 16 PRO B CA 1
ATOM 1475 C C . PRO B 1 16 ? -3.33 -5.98 5.93 1 76.69 16 PRO B C 1
ATOM 1477 O O . PRO B 1 16 ? -3.998 -6.164 4.906 1 76.69 16 PRO B O 1
ATOM 1480 N N . LYS B 1 17 ? -3.488 -5.164 6.922 1 75.94 17 LYS B N 1
ATOM 1481 C CA . LYS B 1 17 ? -4.707 -4.367 6.844 1 75.94 17 LYS B CA 1
ATOM 1482 C C . LYS B 1 17 ? -4.648 -3.377 5.684 1 75.94 17 LYS B C 1
ATOM 1484 O O . LYS B 1 17 ? -3.57 -2.891 5.332 1 75.94 17 LYS B O 1
ATOM 1489 N N . HIS B 1 18 ? -5.613 -3.24 4.812 1 73.25 18 HIS B N 1
ATOM 1490 C CA . HIS B 1 18 ? -5.766 -2.188 3.812 1 73.25 18 HIS B CA 1
ATOM 1491 C C . HIS B 1 18 ? -5.152 -2.6 2.479 1 73.25 18 HIS B C 1
ATOM 1493 O O . HIS B 1 18 ? -5.035 -1.781 1.565 1 73.25 18 HIS B O 1
ATOM 1499 N N . VAL B 1 19 ? -4.543 -3.814 2.529 1 77.38 19 VAL B N 1
ATOM 1500 C CA . VAL B 1 19 ? -3.951 -4.23 1.263 1 77.38 19 VAL B CA 1
ATOM 1501 C C . VAL B 1 19 ? -4.953 -5.07 0.474 1 77.38 19 VAL B C 1
ATOM 1503 O O . VAL B 1 19 ? -5.473 -6.066 0.983 1 77.38 19 VAL B O 1
ATOM 1506 N N . GLU B 1 20 ? -5.203 -4.613 -0.624 1 87.5 20 GLU B N 1
ATOM 1507 C CA . GLU B 1 20 ? -6.023 -5.371 -1.564 1 87.5 20 GLU B CA 1
ATOM 1508 C C . GLU B 1 20 ? -5.156 -6.215 -2.496 1 87.5 20 GLU B C 1
ATOM 1510 O O . GLU B 1 20 ? -4.352 -5.676 -3.258 1 87.5 20 GLU B O 1
ATOM 1515 N N . ILE B 1 21 ? -5.414 -7.484 -2.465 1 93.88 21 ILE B N 1
ATOM 1516 C CA . ILE B 1 21 ? -4.488 -8.336 -3.205 1 93.88 21 ILE B CA 1
ATOM 1517 C C . ILE B 1 21 ? -5.215 -8.977 -4.391 1 93.88 21 ILE B C 1
ATOM 1519 O O . ILE B 1 21 ? -4.605 -9.703 -5.176 1 93.88 21 ILE B O 1
ATOM 1523 N N . GLU B 1 22 ? -6.531 -8.719 -4.523 1 95.94 22 GLU B N 1
ATOM 1524 C CA . GLU B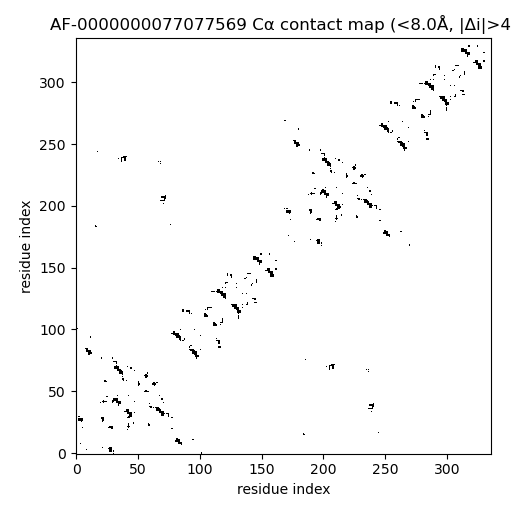 1 22 ? -7.316 -9.32 -5.594 1 95.94 22 GLU B CA 1
ATOM 1525 C C . GLU B 1 22 ? -7.609 -8.305 -6.699 1 95.94 22 GLU B C 1
ATOM 1527 O O . GLU B 1 22 ? -7.926 -7.148 -6.414 1 95.94 22 GLU B O 1
ATOM 1532 N N . CYS B 1 23 ? -7.512 -8.781 -7.863 1 97.5 23 CYS B N 1
ATOM 1533 C CA . CYS B 1 23 ? -7.871 -7.953 -9.008 1 97.5 23 CYS B CA 1
ATOM 1534 C C . CYS B 1 23 ? -9.383 -7.852 -9.156 1 97.5 23 CYS B C 1
ATOM 1536 O O . CYS B 1 23 ? -10.078 -8.875 -9.234 1 97.5 23 CYS B O 1
ATOM 1538 N N . PRO B 1 24 ? -9.914 -6.676 -9.289 1 96.88 24 PRO B N 1
ATOM 1539 C CA . PRO B 1 24 ? -11.367 -6.516 -9.414 1 96.88 24 PRO B CA 1
ATOM 1540 C C . PRO B 1 24 ? -11.906 -7.027 -10.75 1 96.88 24 PRO B C 1
ATOM 1542 O O . PRO B 1 24 ? -13.109 -7.219 -10.898 1 96.88 24 PRO B O 1
ATOM 1545 N N . VAL B 1 25 ? -11.117 -7.266 -11.688 1 97.44 25 VAL B N 1
ATOM 1546 C CA . VAL B 1 25 ? -11.562 -7.664 -13.016 1 97.44 25 VAL B CA 1
ATOM 1547 C C . VAL B 1 25 ? -11.609 -9.188 -13.109 1 97.44 25 VAL B C 1
ATOM 1549 O O . VAL B 1 25 ? -12.641 -9.758 -13.484 1 97.44 25 VAL B O 1
ATOM 1552 N N . CYS B 1 26 ? -10.562 -9.922 -12.734 1 97.06 26 CYS B N 1
ATOM 1553 C CA . CYS B 1 26 ? -10.492 -11.367 -12.938 1 97.06 26 CYS B CA 1
ATOM 1554 C C . CYS B 1 26 ? -10.734 -12.109 -11.625 1 97.06 26 CYS B C 1
ATOM 1556 O O . CYS B 1 26 ? -10.938 -13.32 -11.625 1 97.06 26 CYS B O 1
ATOM 1558 N N . LEU B 1 27 ? -10.602 -11.398 -10.492 1 96.38 27 LEU B N 1
ATOM 1559 C CA . LEU B 1 27 ? -10.891 -11.891 -9.148 1 96.38 27 LEU B CA 1
ATOM 1560 C C . LEU B 1 27 ? -9.805 -12.836 -8.672 1 96.38 27 LEU B C 1
ATOM 1562 O O . LEU B 1 27 ? -9.977 -13.539 -7.668 1 96.38 27 LEU B O 1
ATOM 1566 N N . ASN B 1 28 ? -8.656 -12.867 -9.359 1 97.12 28 ASN B N 1
ATOM 1567 C CA . ASN B 1 28 ? -7.469 -13.594 -8.906 1 97.12 28 ASN B CA 1
ATOM 1568 C C . ASN B 1 28 ? -6.504 -12.68 -8.164 1 97.12 28 ASN B C 1
ATOM 1570 O O . ASN B 1 28 ? -6.719 -11.461 -8.094 1 97.12 28 ASN B O 1
ATOM 1574 N N . ILE B 1 29 ? -5.527 -13.312 -7.621 1 97 29 ILE B N 1
ATOM 1575 C CA . ILE B 1 29 ? -4.469 -12.523 -7.004 1 97 29 ILE B CA 1
ATOM 1576 C C . ILE B 1 29 ? -3.799 -11.641 -8.062 1 97 29 ILE B C 1
ATOM 1578 O O . ILE B 1 29 ? -3.525 -12.102 -9.172 1 97 29 ILE B O 1
ATOM 1582 N N . LEU B 1 30 ? -3.561 -10.453 -7.672 1 97.44 30 LEU B N 1
ATOM 1583 C CA . LEU B 1 30 ? -2.982 -9.477 -8.586 1 97.44 30 LEU B CA 1
ATOM 1584 C C . LEU B 1 30 ? -1.681 -10 -9.188 1 97.44 30 LEU B C 1
ATOM 1586 O O . LEU B 1 30 ? -0.803 -10.469 -8.461 1 97.44 30 LEU B O 1
ATOM 1590 N N . THR B 1 31 ? -1.596 -9.93 -10.523 1 97 31 THR B N 1
ATOM 1591 C CA . THR B 1 31 ? -0.368 -10.219 -11.258 1 97 31 THR B CA 1
ATOM 1592 C C . THR B 1 31 ? 0.13 -8.977 -11.984 1 97 31 THR B C 1
ATOM 1594 O O . THR B 1 31 ? -0.606 -8.367 -12.766 1 97 31 THR B O 1
ATOM 1597 N N . ASP B 1 32 ? 1.387 -8.578 -11.656 1 96.88 32 ASP B N 1
ATOM 1598 C CA . ASP B 1 32 ? 1.938 -7.355 -12.234 1 96.88 32 ASP B CA 1
ATOM 1599 C C . ASP B 1 32 ? 0.998 -6.172 -12.016 1 96.88 32 ASP B C 1
ATOM 1601 O O . ASP B 1 32 ? 0.51 -5.578 -12.984 1 96.88 32 ASP B O 1
ATOM 1605 N N . PRO B 1 33 ? 0.795 -5.859 -10.773 1 97.44 33 PRO B N 1
ATOM 1606 C CA . PRO B 1 33 ? -0.229 -4.863 -10.438 1 97.44 33 PRO B CA 1
ATOM 1607 C C . PRO B 1 33 ? 0.041 -3.504 -11.078 1 97.44 33 PRO B C 1
ATOM 1609 O O . PRO B 1 33 ? 1.194 -3.074 -11.156 1 97.44 33 PRO B O 1
ATOM 1612 N N . HIS B 1 34 ? -0.951 -2.891 -11.602 1 98.06 34 HIS B N 1
ATOM 1613 C CA . HIS B 1 34 ? -0.961 -1.525 -12.117 1 98.06 34 HIS B CA 1
ATOM 1614 C C . HIS B 1 34 ? -1.936 -0.649 -11.336 1 98.06 34 HIS B C 1
ATOM 1616 O O . HIS B 1 34 ? -3.078 -1.046 -11.094 1 98.06 34 HIS B O 1
ATOM 1622 N N . LEU B 1 35 ? -1.476 0.504 -10.93 1 97.56 35 LEU B N 1
ATOM 1623 C CA . LEU B 1 35 ? -2.293 1.494 -10.234 1 97.56 35 LEU B CA 1
ATOM 1624 C C . LEU B 1 35 ? -2.934 2.461 -11.227 1 97.56 35 LEU B C 1
ATOM 1626 O O . LEU B 1 35 ? -2.275 2.928 -12.156 1 97.56 35 LEU B O 1
ATOM 1630 N N . VAL B 1 36 ? -4.195 2.725 -11 1 97.56 36 VAL B N 1
ATOM 1631 C CA . VAL B 1 36 ? -4.848 3.695 -11.875 1 97.56 36 VAL B CA 1
ATOM 1632 C C . VAL B 1 36 ? -4.938 5.047 -11.172 1 97.56 36 VAL B C 1
ATOM 1634 O O . VAL B 1 36 ? -5.16 5.109 -9.961 1 97.56 36 VAL B O 1
ATOM 1637 N N . SER B 1 37 ? -4.852 6.094 -11.883 1 96.19 37 SER B N 1
ATOM 1638 C CA . SER B 1 37 ? -4.73 7.449 -11.352 1 96.19 37 SER B CA 1
ATOM 1639 C C . SER B 1 37 ? -6.062 7.953 -10.812 1 96.19 37 SER B C 1
ATOM 1641 O O . SER B 1 37 ? -6.098 8.828 -9.945 1 96.19 37 SER B O 1
ATOM 1643 N N . CYS B 1 38 ? -7.176 7.445 -11.32 1 96.31 38 CYS B N 1
ATOM 1644 C CA . CYS B 1 38 ? -8.492 8.008 -11.055 1 96.31 38 CYS B CA 1
ATOM 1645 C C . CYS B 1 38 ? -8.977 7.625 -9.664 1 96.31 38 CYS B C 1
ATOM 1647 O O . CYS B 1 38 ? -9.445 8.477 -8.906 1 96.31 38 CYS B O 1
ATOM 1649 N N . CYS B 1 39 ? -8.836 6.379 -9.273 1 95.75 39 CYS B N 1
ATOM 1650 C CA . CYS B 1 39 ? -9.406 5.949 -8 1 95.75 39 CYS B CA 1
ATOM 1651 C C . CYS B 1 39 ? -8.336 5.328 -7.109 1 95.75 39 CYS B C 1
ATOM 1653 O O . CYS B 1 39 ? -8.555 5.133 -5.91 1 95.75 39 CYS B O 1
ATOM 1655 N N . GLY B 1 40 ? -7.23 4.938 -7.699 1 95.38 40 GLY B N 1
ATOM 1656 C CA . GLY B 1 40 ? -6.129 4.418 -6.902 1 95.38 40 GLY B CA 1
ATOM 1657 C C . GLY B 1 40 ? -6.203 2.918 -6.695 1 95.38 40 GLY B C 1
ATOM 1658 O O . GLY B 1 40 ? -5.406 2.35 -5.941 1 95.38 40 GLY B O 1
ATOM 1659 N N . HIS B 1 41 ? -7.062 2.248 -7.375 1 96.31 41 HIS B N 1
ATOM 1660 C CA . HIS B 1 41 ? -7.152 0.795 -7.277 1 96.31 41 HIS B CA 1
ATOM 1661 C C . HIS B 1 41 ? -6.137 0.12 -8.195 1 96.31 41 HIS B C 1
ATOM 1663 O O . HIS B 1 41 ? -5.707 0.704 -9.188 1 96.31 41 HIS B O 1
ATOM 1669 N N . ASN B 1 42 ? -5.762 -1.057 -7.801 1 97.31 42 ASN B N 1
ATOM 1670 C CA . ASN B 1 42 ? -4.852 -1.869 -8.602 1 97.31 42 ASN B CA 1
ATOM 1671 C C . ASN B 1 42 ? -5.602 -2.918 -9.414 1 97.31 42 ASN B C 1
ATOM 1673 O O . ASN B 1 42 ? -6.633 -3.43 -8.977 1 97.31 42 ASN B O 1
ATOM 1677 N N . PHE B 1 43 ? -5.109 -3.174 -10.586 1 98.25 43 PHE B N 1
ATOM 1678 C CA . PHE B 1 43 ? -5.527 -4.258 -11.461 1 98.25 43 PHE B CA 1
ATOM 1679 C C . PHE B 1 43 ? -4.324 -5.051 -11.961 1 98.25 43 PHE B C 1
ATOM 1681 O O . PHE B 1 43 ? -3.195 -4.559 -11.93 1 98.25 43 PHE B O 1
ATOM 1688 N N . CYS B 1 44 ? -4.566 -6.305 -12.359 1 98.25 44 CYS B N 1
ATOM 1689 C CA . CYS B 1 44 ? -3.51 -6.961 -13.117 1 98.25 44 CYS B CA 1
ATOM 1690 C C . CYS B 1 44 ? -3.129 -6.141 -14.344 1 98.25 44 CYS B C 1
ATOM 1692 O O . CYS B 1 44 ? -3.984 -5.512 -14.969 1 98.25 44 CYS B O 1
ATOM 1694 N N . GLY B 1 45 ? -1.889 -6.207 -14.648 1 97.81 45 GLY B N 1
ATOM 1695 C CA . GLY B 1 45 ? -1.449 -5.508 -15.844 1 97.81 45 GLY B CA 1
ATOM 1696 C C . GLY B 1 45 ? -2.225 -5.906 -17.078 1 97.81 45 GLY B C 1
ATOM 1697 O O . GLY B 1 45 ? -2.719 -5.047 -17.812 1 97.81 45 GLY B O 1
ATOM 1698 N N . SER B 1 46 ? -2.381 -7.188 -17.281 1 97.88 46 SER B N 1
ATOM 1699 C CA . SER B 1 46 ? -3.061 -7.695 -18.469 1 97.88 46 SER B CA 1
ATOM 1700 C C . SER B 1 46 ? -4.539 -7.316 -18.469 1 97.88 46 SER B C 1
ATOM 1702 O O . SER B 1 46 ? -5.109 -7.016 -19.516 1 97.88 46 SER B O 1
ATOM 1704 N N . CYS B 1 47 ? -5.172 -7.305 -17.312 1 97.94 47 CYS B N 1
ATOM 1705 C CA . CYS B 1 47 ? -6.59 -6.98 -17.219 1 97.94 47 CYS B CA 1
ATOM 1706 C C . CYS B 1 47 ? -6.84 -5.523 -17.578 1 97.94 47 CYS B C 1
ATOM 1708 O O . CYS B 1 47 ? -7.723 -5.227 -18.391 1 97.94 47 CYS B O 1
ATOM 1710 N N . ILE B 1 48 ? -6.035 -4.645 -17.031 1 98.19 48 ILE B N 1
ATOM 1711 C CA . ILE B 1 48 ? -6.285 -3.225 -17.25 1 98.19 48 ILE B CA 1
ATOM 1712 C C . ILE B 1 48 ? -5.895 -2.848 -18.688 1 98.19 48 ILE B C 1
ATOM 1714 O O . ILE B 1 48 ? -6.527 -1.991 -19.297 1 98.19 48 ILE B O 1
ATOM 1718 N N . GLU B 1 49 ? -4.898 -3.477 -19.188 1 97.5 49 GLU B N 1
ATOM 1719 C CA . GLU B 1 49 ? -4.516 -3.238 -20.578 1 97.5 49 GLU B CA 1
ATOM 1720 C C . GLU B 1 49 ? -5.637 -3.639 -21.531 1 97.5 49 GLU B C 1
ATOM 1722 O O . GLU B 1 49 ? -5.902 -2.941 -22.5 1 97.5 49 GLU B O 1
ATOM 1727 N N . ARG B 1 50 ? -6.211 -4.75 -21.25 1 97.69 50 ARG B N 1
ATOM 1728 C CA . ARG B 1 50 ? -7.328 -5.211 -22.078 1 97.69 50 ARG B CA 1
ATOM 1729 C C . ARG B 1 50 ? -8.477 -4.211 -22.047 1 97.69 50 ARG B C 1
ATOM 1731 O O . ARG B 1 50 ? -9.07 -3.908 -23.078 1 97.69 50 ARG B O 1
ATOM 1738 N N . VAL B 1 51 ? -8.797 -3.703 -20.906 1 97.25 51 VAL B N 1
ATOM 1739 C CA . VAL B 1 51 ? -9.875 -2.73 -20.75 1 97.25 51 VAL B CA 1
ATOM 1740 C C . VAL B 1 51 ? -9.555 -1.463 -21.531 1 97.25 51 VAL B C 1
ATOM 1742 O O . VAL B 1 51 ? -10.398 -0.948 -22.266 1 97.25 51 VAL B O 1
ATOM 1745 N N . LYS B 1 52 ? -8.391 -1.015 -21.438 1 95.88 52 LYS B N 1
ATOM 1746 C CA . LYS B 1 52 ? -7.973 0.21 -22.109 1 95.88 52 LYS B CA 1
ATOM 1747 C C . LYS B 1 52 ? -7.984 0.031 -23.625 1 95.88 52 LYS B C 1
ATOM 1749 O O . LYS B 1 52 ? -8.32 0.958 -24.359 1 95.88 52 LYS B O 1
ATOM 1754 N N . ALA B 1 53 ? -7.496 -1.107 -24.047 1 96 53 ALA B N 1
ATOM 1755 C CA . ALA B 1 53 ? -7.445 -1.402 -25.484 1 96 53 ALA B CA 1
ATOM 1756 C C . ALA B 1 53 ? -8.836 -1.325 -26.109 1 96 53 ALA B C 1
ATOM 1758 O O . ALA B 1 53 ? -8.969 -0.995 -27.281 1 96 53 ALA B O 1
ATOM 1759 N N . SER B 1 54 ? -9.898 -1.53 -25.312 1 94.75 54 SER B N 1
ATOM 1760 C CA . SER B 1 54 ? -11.273 -1.47 -25.797 1 94.75 54 SER B CA 1
ATOM 1761 C C . SER B 1 54 ? -11.898 -0.107 -25.516 1 94.75 54 SER B C 1
ATOM 1763 O O . SER B 1 54 ? -13.117 0.056 -25.609 1 94.75 54 SER B O 1
ATOM 1765 N N . ASN B 1 55 ? -11.086 0.833 -25.062 1 90.88 55 ASN B N 1
ATOM 1766 C CA . ASN B 1 55 ? -11.516 2.18 -24.703 1 90.88 55 ASN B CA 1
ATOM 1767 C C . ASN B 1 55 ? -12.562 2.15 -23.594 1 90.88 55 ASN B C 1
ATOM 1769 O O . ASN B 1 55 ? -13.516 2.926 -23.625 1 90.88 55 ASN B O 1
ATOM 1773 N N . GLY B 1 56 ? -12.305 1.226 -22.75 1 93.88 56 GLY B N 1
ATOM 1774 C CA . GLY B 1 56 ? -13.234 1.086 -21.656 1 93.88 56 GLY B CA 1
ATOM 1775 C C . GLY B 1 56 ? -12.953 2.039 -20.5 1 93.88 56 GLY B C 1
ATOM 1776 O O . GLY B 1 56 ? -11.836 2.537 -20.375 1 93.88 56 GLY B O 1
ATOM 1777 N N . SER B 1 57 ? -14.008 2.283 -19.719 1 97.56 57 SER B N 1
ATOM 1778 C CA . SER B 1 57 ? -13.867 3.062 -18.5 1 97.56 57 SER B CA 1
ATOM 1779 C C . SER B 1 57 ? -13.266 2.225 -17.375 1 97.56 57 SER B C 1
ATOM 1781 O O . SER B 1 57 ? -13.195 0.998 -17.484 1 97.56 57 SER B O 1
ATOM 1783 N N . CYS B 1 58 ? -12.758 2.926 -16.438 1 97.88 58 CYS B N 1
ATOM 1784 C CA . CYS B 1 58 ? -12.211 2.23 -15.281 1 97.88 58 CYS B CA 1
ATOM 1785 C C . CYS B 1 58 ? -13.219 1.227 -14.727 1 97.88 58 CYS B C 1
ATOM 1787 O O . CYS B 1 58 ? -14.375 1.575 -14.469 1 97.88 58 CYS B O 1
ATOM 1789 N N . PRO B 1 59 ? -12.812 0.03 -14.453 1 97.44 59 PRO B N 1
ATOM 1790 C CA . PRO B 1 59 ? -13.734 -1.004 -13.969 1 97.44 59 PRO B CA 1
ATOM 1791 C C . PRO B 1 59 ? -14.234 -0.733 -12.555 1 97.44 59 PRO B C 1
ATOM 1793 O O . PRO B 1 59 ? -15.242 -1.309 -12.125 1 97.44 59 PRO B O 1
ATOM 1796 N N . MET B 1 60 ? -13.562 0.14 -11.852 1 96.44 60 MET B N 1
ATOM 1797 C CA . MET B 1 60 ? -13.906 0.371 -10.453 1 96.44 60 MET B CA 1
ATOM 1798 C C . MET B 1 60 ? -14.758 1.627 -10.297 1 96.44 60 MET B C 1
ATOM 1800 O O . MET B 1 60 ? -15.844 1.578 -9.711 1 96.44 60 MET B O 1
ATOM 1804 N N . CYS B 1 61 ? -14.375 2.779 -10.906 1 97 61 CYS B N 1
ATOM 1805 C CA . CYS B 1 61 ? -15.055 4.039 -10.641 1 97 61 CYS B CA 1
ATOM 1806 C C . CYS B 1 61 ? -15.734 4.574 -11.891 1 97 61 CYS B C 1
ATOM 1808 O O . CYS B 1 61 ? -16.406 5.602 -11.852 1 97 61 CYS B O 1
ATOM 1810 N N . LYS B 1 62 ? -15.484 4.047 -13.062 1 97.38 62 LYS B N 1
ATOM 1811 C CA . LYS B 1 62 ? -16.156 4.316 -14.328 1 97.38 62 LYS B CA 1
ATOM 1812 C C . LYS B 1 62 ? -15.625 5.59 -14.977 1 97.38 62 LYS B C 1
ATOM 1814 O O . LYS B 1 62 ? -16.188 6.078 -15.953 1 97.38 62 LYS B O 1
ATOM 1819 N N . GLU B 1 63 ? -14.547 6.07 -14.453 1 97.38 63 GLU B N 1
ATOM 1820 C CA . GLU B 1 63 ? -13.898 7.215 -15.086 1 97.38 63 GLU B CA 1
ATOM 1821 C C . GLU B 1 63 ? -13.359 6.848 -16.469 1 97.38 63 GLU B C 1
ATOM 1823 O O . GLU B 1 63 ? -12.742 5.793 -16.641 1 97.38 63 GLU B O 1
ATOM 1828 N N . LYS B 1 64 ? -13.516 7.723 -17.406 1 96.31 64 LYS B N 1
ATOM 1829 C CA . LYS B 1 64 ? -13.102 7.461 -18.781 1 96.31 64 LYS B CA 1
ATOM 1830 C C . LYS B 1 64 ? -11.625 7.797 -18.984 1 96.31 64 LYS B C 1
ATOM 1832 O O . LYS B 1 64 ? -10.938 7.137 -19.75 1 96.31 64 LYS B O 1
ATOM 1837 N N . GLU B 1 65 ? -11.211 8.859 -18.312 1 96.44 65 GLU B N 1
ATOM 1838 C CA . GLU B 1 65 ? -9.828 9.312 -18.453 1 96.44 65 GLU B CA 1
ATOM 1839 C C . GLU B 1 65 ? -8.992 8.914 -17.25 1 96.44 65 GLU B C 1
ATOM 1841 O O . GLU B 1 65 ? -9.211 9.406 -16.141 1 96.44 65 GLU B O 1
ATOM 1846 N N . TYR B 1 66 ? -8.07 8.031 -17.469 1 96.25 66 TYR B N 1
ATOM 1847 C CA . TYR B 1 66 ? -7.168 7.609 -16.406 1 96.25 66 TYR B CA 1
ATOM 1848 C C . TYR B 1 66 ? -5.879 7.027 -16.969 1 96.25 66 TYR B C 1
ATOM 1850 O O . TYR B 1 66 ? -5.844 6.582 -18.125 1 96.25 66 TYR B O 1
ATOM 1858 N N . GLN B 1 67 ? -4.82 7.148 -16.141 1 95.81 67 GLN B N 1
ATOM 1859 C CA . GLN B 1 67 ? -3.543 6.496 -16.406 1 95.81 67 GLN B CA 1
ATOM 1860 C C . GLN B 1 67 ? -3.373 5.246 -15.547 1 95.81 67 GLN B C 1
ATOM 1862 O O . GLN B 1 67 ? -3.961 5.141 -14.469 1 95.81 67 GLN B O 1
ATOM 1867 N N . ALA B 1 68 ? -2.721 4.281 -16.141 1 97.06 68 ALA B N 1
ATOM 1868 C CA . ALA B 1 68 ? -2.326 3.078 -15.414 1 97.06 68 ALA B CA 1
ATOM 1869 C C . ALA B 1 68 ? -0.816 2.871 -15.469 1 97.06 68 ALA B C 1
ATOM 1871 O O . ALA B 1 68 ? -0.23 2.826 -16.547 1 97.06 68 ALA B O 1
ATOM 1872 N N . ILE B 1 69 ? -0.247 2.811 -14.242 1 97.69 69 ILE B N 1
ATOM 1873 C CA . ILE B 1 69 ? 1.196 2.602 -14.234 1 97.69 69 ILE B CA 1
ATOM 1874 C C . ILE B 1 69 ? 1.539 1.4 -13.359 1 97.69 69 ILE B C 1
ATOM 1876 O O . ILE B 1 69 ? 0.759 1.023 -12.477 1 97.69 69 ILE B O 1
ATOM 1880 N N . PRO B 1 70 ? 2.676 0.743 -13.594 1 97.31 70 PRO B N 1
ATOM 1881 C CA . PRO B 1 70 ? 3.084 -0.358 -12.719 1 97.31 70 PRO B CA 1
ATOM 1882 C C . PRO B 1 70 ? 3.252 0.077 -11.266 1 97.31 70 PRO B C 1
ATOM 1884 O O . PRO B 1 70 ? 3.803 1.148 -11 1 97.31 70 PRO B O 1
ATOM 1887 N N . ASP B 1 71 ? 2.672 -0.662 -10.422 1 96.06 71 ASP B N 1
ATOM 1888 C CA . ASP B 1 71 ? 2.818 -0.448 -8.984 1 96.06 71 ASP B CA 1
ATOM 1889 C C . ASP B 1 71 ? 3.822 -1.428 -8.383 1 96.06 71 ASP B C 1
ATOM 1891 O O . ASP B 1 71 ? 3.436 -2.473 -7.855 1 96.06 71 ASP B O 1
ATOM 1895 N N . LYS B 1 72 ? 5.086 -1.019 -8.422 1 95.19 72 LYS B N 1
ATOM 1896 C CA . LYS B 1 72 ? 6.172 -1.907 -8.016 1 95.19 72 LYS B CA 1
ATOM 1897 C C . LYS B 1 72 ? 6.109 -2.199 -6.516 1 95.19 72 LYS B C 1
ATOM 1899 O O . LYS B 1 72 ? 6.484 -3.287 -6.074 1 95.19 72 LY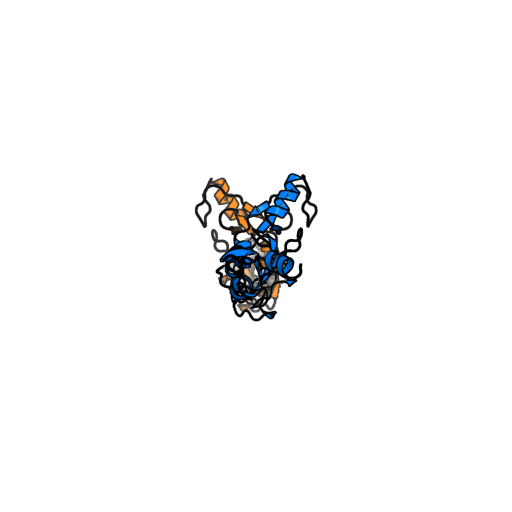S B O 1
ATOM 1904 N N . LYS B 1 73 ? 5.645 -1.255 -5.781 1 91.94 73 LYS B N 1
ATOM 1905 C CA . LYS B 1 73 ? 5.488 -1.473 -4.348 1 91.94 73 LYS B CA 1
ATOM 1906 C C . LYS B 1 73 ? 4.465 -2.572 -4.066 1 91.94 73 LYS B C 1
ATOM 1908 O O . LYS B 1 73 ? 4.734 -3.492 -3.291 1 91.94 73 LYS B O 1
ATOM 1913 N N . CYS B 1 74 ? 3.352 -2.461 -4.707 1 93.31 74 CYS B N 1
ATOM 1914 C CA . CYS B 1 74 ? 2.312 -3.477 -4.566 1 93.31 74 CYS B CA 1
ATOM 1915 C C . CYS B 1 74 ? 2.824 -4.844 -5.012 1 93.31 74 CYS B C 1
ATOM 1917 O O . CYS B 1 74 ? 2.564 -5.852 -4.352 1 93.31 74 CYS B O 1
ATOM 1919 N N . SER B 1 75 ? 3.539 -4.852 -6.062 1 95.44 75 SER B N 1
ATOM 1920 C CA . SER B 1 75 ? 4.121 -6.086 -6.57 1 95.44 75 SER B CA 1
ATOM 1921 C C . SER B 1 75 ? 5.031 -6.738 -5.531 1 95.44 75 SER B C 1
ATOM 1923 O O . SER B 1 75 ? 4.941 -7.941 -5.289 1 95.44 75 SER B O 1
ATOM 1925 N N . ARG B 1 76 ? 5.883 -5.922 -4.938 1 93.38 76 ARG B N 1
ATOM 1926 C CA . ARG B 1 76 ? 6.805 -6.438 -3.934 1 93.38 76 ARG B CA 1
ATOM 1927 C C . ARG B 1 76 ? 6.051 -7.016 -2.74 1 93.38 76 ARG B C 1
ATOM 1929 O O . ARG B 1 76 ? 6.402 -8.086 -2.234 1 93.38 76 ARG B O 1
ATOM 1936 N N . ILE B 1 77 ? 5.023 -6.348 -2.352 1 92.12 77 ILE B N 1
ATOM 1937 C CA . ILE B 1 77 ? 4.246 -6.781 -1.196 1 92.12 77 ILE B CA 1
ATOM 1938 C C . ILE B 1 77 ? 3.57 -8.117 -1.502 1 92.12 77 ILE B C 1
ATOM 1940 O O . ILE B 1 77 ? 3.717 -9.078 -0.747 1 92.12 77 ILE B O 1
ATOM 1944 N N . ILE B 1 78 ? 2.92 -8.227 -2.584 1 94.38 78 ILE B N 1
ATOM 1945 C CA . ILE B 1 78 ? 2.137 -9.406 -2.934 1 94.38 78 ILE B CA 1
ATOM 1946 C C . ILE B 1 78 ? 3.068 -10.594 -3.16 1 94.38 78 ILE B C 1
ATOM 1948 O O . ILE B 1 78 ? 2.828 -11.688 -2.643 1 94.38 78 ILE B O 1
ATOM 1952 N N . ASN B 1 79 ? 4.094 -10.336 -3.842 1 95.25 79 ASN B N 1
ATOM 1953 C CA . ASN B 1 79 ? 5.055 -11.391 -4.16 1 95.25 79 ASN B CA 1
ATOM 1954 C C . ASN B 1 79 ? 5.762 -11.898 -2.91 1 95.25 79 ASN B C 1
ATOM 1956 O O . ASN B 1 79 ? 6.227 -13.039 -2.875 1 95.25 79 ASN B O 1
ATOM 1960 N N . GLY B 1 80 ? 5.805 -11.039 -1.899 1 94.69 80 GLY B N 1
ATOM 1961 C CA . GLY B 1 80 ? 6.508 -11.383 -0.674 1 94.69 80 GLY B CA 1
ATOM 1962 C C . GLY B 1 80 ? 5.621 -12.055 0.357 1 94.69 80 GLY B C 1
ATOM 1963 O O . GLY B 1 80 ? 6.102 -12.5 1.401 1 94.69 80 GLY B O 1
ATOM 1964 N N . LEU B 1 81 ? 4.367 -12.188 0.118 1 94.19 81 LEU B N 1
ATOM 1965 C CA . LEU B 1 81 ? 3.475 -12.859 1.055 1 94.19 81 LEU B CA 1
ATOM 1966 C C . LEU B 1 81 ? 3.867 -14.328 1.22 1 94.19 81 LEU B C 1
ATOM 1968 O O . LEU B 1 81 ? 4.164 -15.008 0.237 1 94.19 81 LEU B O 1
ATOM 1972 N N . GLU B 1 82 ? 3.906 -14.75 2.387 1 97.06 82 GLU B N 1
ATOM 1973 C CA . GLU B 1 82 ? 4.246 -16.141 2.666 1 97.06 82 GLU B CA 1
ATOM 1974 C C . GLU B 1 82 ? 3.012 -17.031 2.586 1 97.06 82 GLU B C 1
ATOM 1976 O O . GLU B 1 82 ? 2.008 -16.781 3.254 1 97.06 82 GLU B O 1
ATOM 1981 N N . VAL B 1 83 ? 3.166 -18.094 1.789 1 97.81 83 VAL B N 1
ATOM 1982 C CA . VAL B 1 83 ? 2.033 -18.984 1.558 1 97.81 83 VAL B CA 1
ATOM 1983 C C . VAL B 1 83 ? 2.482 -20.438 1.697 1 97.81 83 VAL B C 1
ATOM 1985 O O . VAL B 1 83 ? 3.68 -20.734 1.655 1 97.81 83 VAL B O 1
ATOM 1988 N N . TYR B 1 84 ? 1.492 -21.234 1.926 1 98.19 84 TYR B N 1
ATOM 1989 C CA . TYR B 1 84 ? 1.694 -22.688 1.83 1 98.19 84 TYR B CA 1
ATOM 1990 C C . TYR B 1 84 ? 1.491 -23.172 0.4 1 98.19 84 TYR B C 1
ATOM 1992 O O . TYR B 1 84 ? 0.813 -22.516 -0.395 1 98.19 84 TYR B O 1
ATOM 2000 N N . CYS B 1 85 ? 2.102 -24.297 0.144 1 97.62 85 CYS B N 1
ATOM 2001 C CA . CYS B 1 85 ? 1.847 -24.938 -1.141 1 97.62 85 CYS B CA 1
ATOM 2002 C C . CYS B 1 85 ? 0.363 -25.234 -1.315 1 97.62 85 CYS B C 1
ATOM 2004 O O . CYS B 1 85 ? -0.312 -25.625 -0.362 1 97.62 85 CYS B O 1
ATOM 2006 N N . SER B 1 86 ? -0.146 -25.141 -2.541 1 95.5 86 SER B N 1
ATOM 2007 C CA . SER B 1 86 ? -1.542 -25.438 -2.838 1 95.5 86 SER B CA 1
ATOM 2008 C C . SER B 1 86 ? -1.847 -26.922 -2.6 1 95.5 86 SER B C 1
ATOM 2010 O O . SER B 1 86 ? -3.012 -27.312 -2.51 1 95.5 86 SER B O 1
ATOM 2012 N N . ASN B 1 87 ? -0.852 -27.734 -2.475 1 96.81 87 ASN B N 1
ATOM 2013 C CA . ASN B 1 87 ? -1.015 -29.156 -2.215 1 96.81 87 ASN B CA 1
ATOM 2014 C C . ASN B 1 87 ? -0.824 -29.484 -0.737 1 96.81 87 ASN B C 1
ATOM 2016 O O . ASN B 1 87 ? -0.493 -30.609 -0.384 1 96.81 87 ASN B O 1
ATOM 2020 N N . LYS B 1 88 ? -0.965 -28.516 0.053 1 97.25 88 LYS B N 1
ATOM 2021 C CA . LYS B 1 88 ? -0.806 -28.719 1.489 1 97.25 88 LYS B CA 1
ATOM 2022 C C . LYS B 1 88 ? -1.7 -29.844 1.985 1 97.25 88 LYS B C 1
ATOM 2024 O O . LYS B 1 88 ? -1.255 -30.719 2.746 1 97.25 88 LYS B O 1
ATOM 2029 N N . GLU B 1 89 ? -2.93 -29.891 1.537 1 96.06 89 GLU B N 1
ATOM 2030 C CA . GLU B 1 89 ? -3.902 -30.891 1.98 1 96.06 89 GLU B CA 1
ATOM 2031 C C . GLU B 1 89 ? -3.498 -32.281 1.536 1 96.06 89 GLU B C 1
ATOM 2033 O O . GLU B 1 89 ? -3.92 -33.281 2.135 1 96.06 89 GLU B O 1
ATOM 2038 N N . LYS B 1 90 ? -2.764 -32.375 0.503 1 96.69 90 LYS B N 1
ATOM 2039 C CA . LYS B 1 90 ? -2.297 -33.656 0 1 96.69 90 LYS B CA 1
ATOM 2040 C C . LYS B 1 90 ? -1.058 -34.125 0.758 1 96.69 90 LYS B C 1
ATOM 2042 O O . LYS B 1 90 ? -0.654 -35.281 0.64 1 96.69 90 LYS B O 1
ATOM 2047 N N . GLY B 1 91 ? -0.356 -33.156 1.421 1 97.38 91 GLY B N 1
ATOM 2048 C CA . GLY B 1 91 ? 0.749 -33.562 2.266 1 97.38 91 GLY B CA 1
ATOM 2049 C C . GLY B 1 91 ? 2.004 -32.75 2.064 1 97.38 91 GLY B C 1
ATOM 2050 O O . GLY B 1 91 ? 2.998 -32.938 2.768 1 97.38 91 GLY B O 1
ATOM 2051 N N . CYS B 1 92 ? 1.973 -31.766 1.151 1 98 92 CYS B N 1
ATOM 2052 C CA . CYS B 1 92 ? 3.168 -30.969 0.92 1 98 92 CYS B CA 1
ATOM 2053 C C . CYS B 1 92 ? 3.414 -30 2.078 1 98 92 CYS B C 1
ATOM 2055 O O . CYS B 1 92 ? 2.502 -29.297 2.498 1 98 92 CYS B O 1
ATOM 2057 N N . GLU B 1 93 ? 4.703 -29.844 2.477 1 97.69 93 GLU B N 1
ATOM 2058 C CA . GLU B 1 93 ? 5.035 -29.047 3.658 1 97.69 93 GLU B CA 1
ATOM 2059 C C . GLU B 1 93 ? 5.723 -27.734 3.271 1 97.69 93 GLU B C 1
ATOM 2061 O O . GLU B 1 93 ? 6.094 -26.953 4.141 1 97.69 93 GLU B O 1
ATOM 2066 N N . TRP B 1 94 ? 5.871 -27.516 2.109 1 98 94 TRP B N 1
ATOM 2067 C CA . TRP B 1 94 ? 6.574 -26.312 1.662 1 98 94 TRP B CA 1
ATOM 2068 C C . TRP B 1 94 ? 5.801 -25.047 2.045 1 98 94 TRP B C 1
ATOM 2070 O O . TRP B 1 94 ? 4.574 -25.016 1.933 1 98 94 TRP B O 1
ATOM 2080 N N . LYS B 1 95 ? 6.41 -24.047 2.467 1 98.5 95 LYS B N 1
ATOM 2081 C CA . LYS B 1 95 ? 5.918 -22.672 2.602 1 98.5 95 LYS B CA 1
ATOM 2082 C C . LYS B 1 95 ? 6.973 -21.672 2.152 1 98.5 95 LYS B C 1
ATOM 2084 O O . LYS B 1 95 ? 8.172 -21.906 2.301 1 98.5 95 LYS B O 1
ATOM 2089 N N . GLY B 1 96 ? 6.621 -20.625 1.579 1 98 96 GLY B N 1
ATOM 2090 C CA . GLY B 1 96 ? 7.527 -19.625 1.062 1 98 96 GLY B CA 1
ATOM 2091 C C . GLY B 1 96 ? 6.812 -18.438 0.441 1 98 96 GLY B C 1
ATOM 2092 O O . GLY B 1 96 ? 5.59 -18.312 0.546 1 98 96 GLY B O 1
ATOM 2093 N N . ASP B 1 97 ? 7.613 -17.625 -0.173 1 97.81 97 ASP B N 1
ATOM 2094 C CA . ASP B 1 97 ? 7.047 -16.453 -0.83 1 97.81 97 ASP B CA 1
ATOM 2095 C C . ASP B 1 97 ? 6.148 -16.859 -1.995 1 97.81 97 ASP B C 1
ATOM 2097 O O . ASP B 1 97 ? 6.477 -17.781 -2.75 1 97.81 97 ASP B O 1
ATOM 2101 N N . LEU B 1 98 ? 5.129 -16.109 -2.125 1 96.69 98 LEU B N 1
ATOM 2102 C CA . LEU B 1 98 ? 4.188 -16.375 -3.205 1 96.69 98 LEU B CA 1
ATOM 2103 C C . LEU B 1 98 ? 4.898 -16.391 -4.555 1 96.69 98 LEU B C 1
ATOM 2105 O O . LEU B 1 98 ? 4.582 -17.219 -5.41 1 96.69 98 LEU B O 1
ATOM 2109 N N . LYS B 1 99 ? 5.898 -15.555 -4.773 1 97.12 99 LYS B N 1
ATOM 2110 C CA . LYS B 1 99 ? 6.625 -15.477 -6.039 1 97.12 99 LYS B CA 1
ATOM 2111 C C . LYS B 1 99 ? 7.312 -16.797 -6.359 1 97.12 99 LYS B C 1
ATOM 2113 O O . LYS B 1 99 ? 7.613 -17.094 -7.52 1 97.12 99 LYS B O 1
ATOM 2118 N N . ASN B 1 100 ? 7.531 -17.594 -5.387 1 97 100 ASN B N 1
ATOM 2119 C CA . ASN B 1 100 ? 8.273 -18.828 -5.57 1 97 100 ASN B CA 1
ATOM 2120 C C . ASN B 1 100 ? 7.332 -20.016 -5.754 1 97 100 ASN B C 1
ATOM 2122 O O . ASN B 1 100 ? 7.785 -21.141 -5.977 1 97 100 ASN B O 1
ATOM 2126 N N . MET B 1 101 ? 6.086 -19.797 -5.703 1 95.81 101 MET B N 1
ATOM 2127 C CA . MET B 1 101 ? 5.109 -20.891 -5.797 1 95.81 101 MET B CA 1
ATOM 2128 C C . MET B 1 101 ? 5.172 -21.562 -7.164 1 95.81 101 MET B C 1
ATOM 2130 O O . MET B 1 101 ? 5.195 -22.781 -7.254 1 95.81 101 MET B O 1
ATOM 2134 N N . SER B 1 102 ? 5.199 -20.75 -8.195 1 94.19 102 SER B N 1
ATOM 2135 C CA . SER B 1 102 ? 5.238 -21.312 -9.539 1 94.19 102 SER B CA 1
ATOM 2136 C C . SER B 1 102 ? 6.477 -22.172 -9.742 1 94.19 102 SER B C 1
ATOM 2138 O O . SER B 1 102 ? 6.41 -23.219 -10.406 1 94.19 102 SER B O 1
ATOM 2140 N N . THR B 1 103 ? 7.578 -21.703 -9.219 1 95.62 103 THR B N 1
ATOM 2141 C CA . THR B 1 103 ? 8.812 -22.484 -9.305 1 95.62 103 THR B CA 1
ATOM 2142 C C . THR B 1 103 ? 8.68 -23.797 -8.523 1 95.62 103 THR B C 1
ATOM 2144 O O . THR B 1 103 ? 9.094 -24.844 -9 1 95.62 103 THR B O 1
ATOM 2147 N N . HIS B 1 104 ? 8.094 -23.719 -7.379 1 96.75 104 HIS B N 1
ATOM 2148 C CA . HIS B 1 104 ? 7.887 -24.891 -6.535 1 96.75 104 HIS B CA 1
ATOM 2149 C C . HIS B 1 104 ? 7.008 -25.922 -7.23 1 96.75 104 HIS B C 1
ATOM 2151 O O . HIS B 1 104 ? 7.34 -27.109 -7.258 1 96.75 104 HIS B O 1
ATOM 2157 N N . LEU B 1 105 ? 5.926 -25.562 -7.832 1 95.81 105 LEU B N 1
ATOM 2158 C CA . LEU B 1 105 ? 4.957 -26.453 -8.461 1 95.81 105 LEU B CA 1
ATOM 2159 C C . LEU B 1 105 ? 5.445 -26.906 -9.828 1 95.81 105 LEU B C 1
ATOM 2161 O O . LEU B 1 105 ? 5.242 -28.062 -10.219 1 95.81 105 LEU B O 1
ATOM 2165 N N . ASN B 1 106 ? 6.281 -26.109 -10.539 1 94.62 106 ASN B N 1
ATOM 2166 C CA . ASN B 1 106 ? 6.676 -26.25 -11.938 1 94.62 106 ASN B CA 1
ATOM 2167 C C . ASN B 1 106 ? 6.125 -27.531 -12.562 1 94.62 106 ASN B C 1
ATOM 2169 O O . ASN B 1 106 ? 6.781 -28.562 -12.523 1 94.62 106 ASN B O 1
ATOM 2173 N N . LYS B 1 107 ? 4.961 -27.391 -13.195 1 87.69 107 LYS B N 1
ATOM 2174 C CA . LYS B 1 107 ? 4.227 -28.531 -13.734 1 87.69 107 LYS B CA 1
ATOM 2175 C C . LYS B 1 107 ? 4.871 -29.047 -15.016 1 87.69 107 LYS B C 1
ATOM 2177 O O . LYS B 1 107 ? 4.586 -30.156 -15.461 1 87.69 107 LYS B O 1
ATOM 2182 N N . GLU B 1 108 ? 5.695 -28.219 -15.578 1 89 108 GLU B N 1
ATOM 2183 C CA . GLU B 1 108 ? 6.312 -28.594 -16.844 1 89 108 GLU B CA 1
ATOM 2184 C C . GLU B 1 108 ? 7.539 -29.484 -16.609 1 89 108 GLU B C 1
ATOM 2186 O O . GLU B 1 108 ? 8.016 -30.141 -17.531 1 89 108 GLU B O 1
ATOM 2191 N N . LYS B 1 109 ? 8.039 -29.453 -15.383 1 88.69 109 LYS B N 1
ATOM 2192 C CA . LYS B 1 109 ? 9.219 -30.266 -15.078 1 88.69 109 LYS B CA 1
ATOM 2193 C C . LYS B 1 109 ? 8.828 -31.594 -14.422 1 88.69 109 LYS B C 1
ATOM 2195 O O . LYS B 1 109 ? 8.039 -31.609 -13.477 1 88.69 109 LYS B O 1
ATOM 2200 N N . ARG B 1 110 ? 9.344 -32.625 -14.906 1 87.69 110 ARG B N 1
ATOM 2201 C CA . ARG B 1 110 ? 9.109 -33.969 -14.359 1 87.69 110 ARG B CA 1
ATOM 2202 C C . ARG B 1 110 ? 9.742 -34.125 -12.984 1 87.69 110 ARG B C 1
ATOM 2204 O O . ARG B 1 110 ? 9.148 -34.719 -12.078 1 87.69 110 ARG B O 1
ATOM 2211 N N . GLU B 1 111 ? 10.984 -33.469 -12.984 1 87.19 111 GLU B N 1
ATOM 2212 C CA . GLU B 1 111 ? 11.664 -33.406 -11.695 1 87.19 111 GLU B CA 1
ATOM 2213 C C . GLU B 1 111 ? 11.523 -32.031 -11.055 1 87.19 111 GLU B C 1
ATOM 2215 O O . GLU B 1 111 ? 11.844 -31.031 -11.672 1 87.19 111 GLU B O 1
ATOM 2220 N N . GLY B 1 112 ? 10.695 -31.938 -9.992 1 87.69 112 GLY B N 1
ATOM 2221 C CA . GLY B 1 112 ? 10.453 -30.656 -9.344 1 87.69 112 GLY B CA 1
ATOM 2222 C C . GLY B 1 112 ? 10.414 -30.766 -7.832 1 87.69 112 GLY B C 1
ATOM 2223 O O . GLY B 1 112 ? 10.781 -31.797 -7.262 1 87.69 112 GLY B O 1
ATOM 2224 N N . GLU B 1 113 ? 10.055 -29.688 -7.27 1 93.19 113 GLU B N 1
ATOM 2225 C CA . GLU B 1 113 ? 10.156 -29.609 -5.816 1 93.19 113 GLU B CA 1
ATOM 2226 C C . GLU B 1 113 ? 8.93 -30.203 -5.137 1 93.19 113 GLU B C 1
ATOM 2228 O O . GLU B 1 113 ? 9.062 -30.969 -4.176 1 93.19 113 GLU B O 1
ATOM 2233 N N . CYS B 1 114 ? 7.785 -29.938 -5.652 1 97.69 114 CYS B N 1
ATOM 2234 C CA . CYS B 1 114 ? 6.578 -30.453 -5.012 1 97.69 114 CYS B CA 1
ATOM 2235 C C . CYS B 1 114 ? 6.273 -31.875 -5.48 1 97.69 114 CYS B C 1
ATOM 2237 O O . CYS B 1 114 ? 5.812 -32.062 -6.605 1 97.69 114 CYS B O 1
ATOM 2239 N N . GLN B 1 115 ? 6.355 -32.75 -4.582 1 97.19 115 GLN B N 1
ATOM 2240 C CA . GLN B 1 115 ? 6.152 -34.188 -4.875 1 97.19 115 GLN B CA 1
ATOM 2241 C C . GLN B 1 115 ? 4.668 -34.5 -5.031 1 97.19 115 GLN B C 1
ATOM 2243 O O . GLN B 1 115 ? 4.309 -35.562 -5.504 1 97.19 115 GLN B O 1
ATOM 2248 N N . TYR B 1 116 ? 3.842 -33.562 -4.734 1 97.5 116 TYR B N 1
ATOM 2249 C CA . TYR B 1 116 ? 2.4 -33.781 -4.742 1 97.5 116 TYR B CA 1
ATOM 2250 C C . TYR B 1 116 ? 1.757 -33.156 -5.969 1 97.5 116 TYR B C 1
ATOM 2252 O O . TYR B 1 116 ? 0.562 -33.312 -6.219 1 97.5 116 TYR B O 1
ATOM 2260 N N . GLU B 1 117 ? 2.51 -32.375 -6.668 1 96.5 117 GLU B N 1
ATOM 2261 C CA . GLU B 1 117 ? 2.004 -31.766 -7.887 1 96.5 117 GLU B CA 1
ATOM 2262 C C . GLU B 1 117 ? 1.744 -32.812 -8.969 1 96.5 117 GLU B C 1
ATOM 2264 O O . GLU B 1 117 ? 2.541 -33.719 -9.156 1 96.5 117 GLU B O 1
ATOM 2269 N N . GLU B 1 118 ? 0.659 -32.562 -9.695 1 95.5 118 GLU B N 1
ATOM 2270 C CA . GLU B 1 118 ? 0.321 -33.5 -10.773 1 95.5 118 GLU B CA 1
ATOM 2271 C C . GLU B 1 118 ? 1.053 -33.125 -12.062 1 95.5 118 GLU B C 1
ATOM 2273 O O . GLU B 1 118 ? 1.021 -31.984 -12.5 1 95.5 118 GLU B O 1
ATOM 2278 N N . VAL B 1 119 ? 1.679 -34.125 -12.594 1 94.75 119 VAL B N 1
ATOM 2279 C CA . VAL B 1 119 ? 2.422 -33.969 -13.836 1 94.75 119 VAL B CA 1
ATOM 2280 C C . VAL B 1 119 ? 1.983 -35 -14.859 1 94.75 119 VAL B C 1
ATOM 2282 O O . VAL B 1 119 ? 1.498 -36.062 -14.484 1 94.75 119 VAL B O 1
ATOM 2285 N N . LYS B 1 120 ? 2.186 -34.688 -16.047 1 92.75 120 LYS B N 1
ATOM 2286 C CA . LYS B 1 120 ? 1.735 -35.562 -17.125 1 92.75 120 LYS B CA 1
ATOM 2287 C C . LYS B 1 120 ? 2.674 -36.75 -17.312 1 92.75 120 LYS B C 1
ATOM 2289 O O . LYS B 1 120 ? 3.891 -36.625 -17.172 1 92.75 120 LYS B O 1
ATOM 2294 N N . CYS B 1 121 ? 2.037 -37.875 -17.594 1 94.44 121 CYS B N 1
ATOM 2295 C CA . CYS B 1 121 ? 2.791 -39.062 -17.938 1 94.44 121 CYS B CA 1
ATOM 2296 C C . CYS B 1 121 ? 3.635 -38.844 -19.188 1 94.44 121 CYS B C 1
ATOM 2298 O O . CYS B 1 121 ? 3.275 -38.031 -20.047 1 94.44 121 CYS B O 1
ATOM 2300 N N . ARG B 1 122 ? 4.758 -39.531 -19.344 1 92.88 122 ARG B N 1
ATOM 2301 C CA . ARG B 1 122 ? 5.668 -39.375 -20.484 1 92.88 122 ARG B CA 1
ATOM 2302 C C . ARG B 1 122 ? 5.027 -39.875 -21.766 1 92.88 122 ARG B C 1
ATOM 2304 O O . ARG B 1 122 ? 5.453 -39.5 -22.859 1 92.88 122 ARG B O 1
ATOM 2311 N N . TYR B 1 123 ? 4.031 -40.781 -21.547 1 93.06 123 TYR B N 1
ATOM 2312 C CA . TYR B 1 123 ? 3.328 -41.312 -22.719 1 93.06 123 TYR B CA 1
ATOM 2313 C C . TYR B 1 123 ? 2.145 -40.406 -23.078 1 93.06 123 TYR B C 1
ATOM 2315 O O . TYR B 1 123 ? 1.186 -40.312 -22.312 1 93.06 123 TYR B O 1
ATOM 2323 N N . GLU B 1 124 ? 2.168 -39.781 -24.188 1 90.44 124 GLU B N 1
ATOM 2324 C CA . GLU B 1 124 ? 1.192 -38.781 -24.625 1 90.44 124 GLU B CA 1
ATOM 2325 C C . GLU B 1 124 ? -0.219 -39.375 -24.641 1 90.44 124 GLU B C 1
ATOM 2327 O O . GLU B 1 124 ? -1.18 -38.688 -24.281 1 90.44 124 GLU B O 1
ATOM 2332 N N . LYS B 1 125 ? -0.311 -40.625 -24.938 1 91.44 125 LYS B N 1
ATOM 2333 C CA . LYS B 1 125 ? -1.62 -41.25 -25.062 1 91.44 125 LYS B CA 1
ATOM 2334 C C . LYS B 1 125 ? -2.254 -41.5 -23.688 1 91.44 125 LYS B C 1
ATOM 2336 O O . LYS B 1 125 ? -3.463 -41.719 -23.594 1 91.44 125 LYS B O 1
ATOM 2341 N N . CYS B 1 126 ? -1.468 -41.625 -22.641 1 92.38 126 CYS B N 1
ATOM 2342 C CA . CYS B 1 126 ? -1.966 -41.875 -21.281 1 92.38 126 CYS B CA 1
ATOM 2343 C C . CYS B 1 126 ? -2.799 -40.688 -20.797 1 92.38 126 CYS B C 1
ATOM 2345 O O . CYS B 1 126 ? -3.867 -40.875 -20.219 1 92.38 126 CYS B O 1
ATOM 2347 N N . GLN B 1 127 ? -2.664 -39.406 -21 1 86.06 127 GLN B N 1
ATOM 2348 C CA . GLN B 1 127 ? -3.334 -38.156 -20.672 1 86.06 127 GLN B CA 1
ATOM 2349 C C . GLN B 1 127 ? -3.664 -38.094 -19.188 1 86.06 127 GLN B C 1
ATOM 2351 O O . GLN B 1 127 ? -4.27 -37.125 -18.719 1 86.06 127 GLN B O 1
ATOM 2356 N N . LYS B 1 128 ? -3.312 -39.062 -18.406 1 86.69 128 LYS B N 1
ATOM 2357 C CA . LYS B 1 128 ? -3.568 -39.031 -16.969 1 86.69 128 LYS B CA 1
ATOM 2358 C C . LYS B 1 128 ? -2.492 -38.25 -16.234 1 86.69 128 LYS B C 1
ATOM 2360 O O . LYS B 1 128 ? -1.31 -38.344 -16.562 1 86.69 128 LYS B O 1
ATOM 2365 N N . GLY B 1 129 ? -2.912 -37.469 -15.352 1 90.31 129 GLY B N 1
ATOM 2366 C CA . GLY B 1 129 ? -1.992 -36.781 -14.445 1 90.31 129 GLY B CA 1
ATOM 2367 C C . GLY B 1 129 ? -1.751 -37.562 -13.164 1 90.31 129 GLY B C 1
ATOM 2368 O O . GLY B 1 129 ? -2.658 -38.219 -12.648 1 90.31 129 GLY B O 1
ATOM 2369 N N . LYS B 1 130 ? -0.508 -37.594 -12.82 1 94.44 130 LYS B N 1
ATOM 2370 C CA . LYS B 1 130 ? -0.126 -38.25 -11.57 1 94.44 130 LYS B CA 1
ATOM 2371 C C . LYS B 1 130 ? 0.71 -37.312 -10.695 1 94.44 130 LYS B C 1
ATOM 2373 O O . LYS B 1 130 ? 1.393 -36.406 -11.211 1 94.44 130 LYS B O 1
ATOM 2378 N N . GLN B 1 131 ? 0.549 -37.594 -9.43 1 96.62 131 GLN B N 1
ATOM 2379 C CA . GLN B 1 131 ? 1.478 -36.875 -8.555 1 96.62 131 GLN B CA 1
ATOM 2380 C C . GLN B 1 131 ? 2.924 -37.25 -8.875 1 96.62 131 GLN B C 1
ATOM 2382 O O . GLN B 1 131 ? 3.221 -38.406 -9.188 1 96.62 131 GLN B O 1
ATOM 2387 N N . ARG B 1 132 ? 3.764 -36.25 -8.781 1 96.69 132 ARG B N 1
ATOM 2388 C CA . ARG B 1 132 ? 5.172 -36.438 -9.133 1 96.69 132 ARG B CA 1
ATOM 2389 C C . ARG B 1 132 ? 5.77 -37.625 -8.406 1 96.69 132 ARG B C 1
ATOM 2391 O O . ARG B 1 132 ? 6.508 -38.406 -9.008 1 96.69 132 ARG B O 1
ATOM 2398 N N . ARG B 1 133 ? 5.398 -37.906 -7.184 1 96.06 133 ARG B N 1
ATOM 2399 C CA . ARG B 1 133 ? 5.957 -39 -6.367 1 96.06 133 ARG B CA 1
ATOM 2400 C C . ARG B 1 133 ? 5.516 -40.344 -6.883 1 96.06 133 ARG B C 1
ATOM 2402 O O . ARG B 1 133 ? 6.148 -41.375 -6.586 1 96.06 133 ARG B O 1
ATOM 2409 N N . TYR B 1 134 ? 4.512 -40.375 -7.699 1 96.06 134 TYR B N 1
ATOM 2410 C CA . TYR B 1 134 ? 4 -41.656 -8.203 1 96.06 134 TYR B CA 1
ATOM 2411 C C . TYR B 1 134 ? 4.238 -41.781 -9.703 1 96.06 134 TYR B C 1
ATOM 2413 O O . TYR B 1 134 ? 3.832 -42.781 -10.312 1 96.06 134 TYR B O 1
ATOM 2421 N N . LEU B 1 135 ? 4.812 -40.812 -10.25 1 95.62 135 LEU B N 1
ATOM 2422 C CA . LEU B 1 135 ? 4.898 -40.75 -11.703 1 95.62 135 LEU B CA 1
ATOM 2423 C C . LEU B 1 135 ? 5.754 -41.875 -12.258 1 95.62 135 LEU B C 1
ATOM 2425 O O . LEU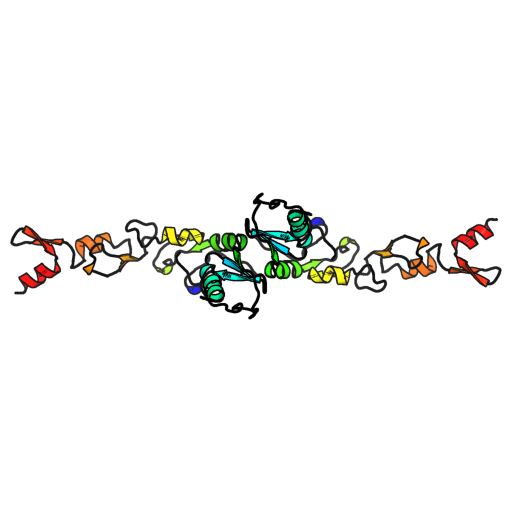 B 1 135 ? 5.332 -42.562 -13.18 1 95.62 135 LEU B O 1
ATOM 2429 N N . LYS B 1 136 ? 6.969 -42.125 -11.742 1 95 136 LYS B N 1
ATOM 2430 C CA . LYS B 1 136 ? 7.867 -43.188 -12.211 1 95 136 LYS B CA 1
ATOM 2431 C C . LYS B 1 136 ? 7.207 -44.531 -12.102 1 95 136 LYS B C 1
ATOM 2433 O O . LYS B 1 136 ? 7.254 -45.344 -13.039 1 95 136 LYS B O 1
ATOM 2438 N N . TYR B 1 137 ? 6.613 -44.812 -10.992 1 96.38 137 TYR B N 1
ATOM 2439 C CA . TYR B 1 137 ? 5.926 -46.062 -10.789 1 96.38 137 TYR B CA 1
ATOM 2440 C C . TYR B 1 137 ? 4.824 -46.281 -11.82 1 96.38 137 TYR B C 1
ATOM 2442 O O . TYR B 1 137 ? 4.695 -47.344 -12.398 1 96.38 137 TYR B O 1
ATOM 2450 N N . HIS B 1 138 ? 4.066 -45.25 -12.016 1 96.19 138 HIS B N 1
ATOM 2451 C CA . HIS B 1 138 ? 3.014 -45.312 -13.023 1 96.19 138 HIS B CA 1
ATOM 2452 C C . HIS B 1 138 ? 3.588 -45.625 -14.406 1 96.19 138 HIS B C 1
ATOM 2454 O O . HIS B 1 138 ? 3.141 -46.562 -15.07 1 96.19 138 HIS B O 1
ATOM 2460 N N . GLU B 1 139 ? 4.598 -44.875 -14.789 1 94.75 139 GLU B N 1
ATOM 2461 C CA . GLU B 1 139 ? 5.133 -44.969 -16.141 1 94.75 139 GLU B CA 1
ATOM 2462 C C . GLU B 1 139 ? 5.828 -46.281 -16.391 1 94.75 139 GLU B C 1
ATOM 2464 O O . GLU B 1 139 ? 5.832 -46.812 -17.516 1 94.75 139 GLU B O 1
ATOM 2469 N N . TYR B 1 140 ? 6.285 -46.938 -15.344 1 94.88 140 TYR B N 1
ATOM 2470 C CA . TYR B 1 140 ? 7.094 -48.125 -15.523 1 94.88 140 TYR B CA 1
ATOM 2471 C C . TYR B 1 140 ? 6.281 -49.375 -15.219 1 94.88 140 TYR B C 1
ATOM 2473 O O . TYR B 1 140 ? 6.586 -50.469 -15.719 1 94.88 140 TYR B O 1
ATOM 2481 N N . ARG B 1 141 ? 5.203 -49.156 -14.469 1 94.5 141 ARG B N 1
ATOM 2482 C CA . ARG B 1 141 ? 4.562 -50.375 -13.984 1 94.5 141 ARG B CA 1
ATOM 2483 C C . ARG B 1 141 ? 3.066 -50.375 -14.281 1 94.5 141 ARG B C 1
ATOM 2485 O O . ARG B 1 141 ? 2.469 -51.406 -14.547 1 94.5 141 ARG B O 1
ATOM 2492 N N . GLU B 1 142 ? 2.512 -49.188 -14.281 1 94.5 142 GLU B N 1
ATOM 2493 C CA . GLU B 1 142 ? 1.052 -49.156 -14.25 1 94.5 142 GLU B CA 1
ATOM 2494 C C . GLU B 1 142 ? 0.483 -48.656 -15.562 1 94.5 142 GLU B C 1
ATOM 2496 O O . GLU B 1 142 ? -0.635 -49 -15.945 1 94.5 142 GLU B O 1
ATOM 2501 N N . CYS B 1 143 ? 1.155 -47.875 -16.297 1 95.25 143 CYS B N 1
ATOM 2502 C CA . CYS B 1 143 ? 0.617 -47.219 -17.484 1 95.25 143 CYS B CA 1
ATOM 2503 C C . CYS B 1 143 ? 0.377 -48.219 -18.594 1 95.25 143 CYS B C 1
ATOM 2505 O O . CYS B 1 143 ? 1.292 -48.938 -18.984 1 95.25 143 CYS B O 1
ATOM 2507 N N . PRO B 1 144 ? -0.71 -48.281 -19.109 1 92.38 144 PRO B N 1
ATOM 2508 C CA . PRO B 1 144 ? -1.008 -49.25 -20.188 1 92.38 144 PRO B CA 1
ATOM 2509 C C . PRO B 1 144 ? -0.269 -48.906 -21.484 1 92.38 144 PRO B C 1
ATOM 2511 O O . PRO B 1 144 ? -0.204 -49.75 -22.391 1 92.38 144 PRO B O 1
ATOM 2514 N N . HIS B 1 145 ? 0.228 -47.719 -21.531 1 94.12 145 HIS B N 1
ATOM 2515 C CA . HIS B 1 145 ? 0.892 -47.312 -22.766 1 94.12 145 HIS B CA 1
ATOM 2516 C C . HIS B 1 145 ? 2.4 -47.5 -22.672 1 94.12 145 HIS B C 1
ATOM 2518 O O . HIS B 1 145 ? 3.131 -47.188 -23.625 1 94.12 145 HIS B O 1
ATOM 2524 N N . ARG B 1 146 ? 2.82 -47.969 -21.547 1 93.88 146 ARG B N 1
ATOM 2525 C CA . ARG B 1 146 ? 4.25 -48.188 -21.375 1 93.88 146 ARG B CA 1
ATOM 2526 C C . ARG B 1 146 ? 4.75 -49.25 -22.344 1 93.88 146 ARG B C 1
ATOM 2528 O O . ARG B 1 146 ? 3.979 -50.094 -22.812 1 93.88 146 ARG B O 1
ATOM 2535 N N . LEU B 1 147 ? 6.012 -49.219 -22.703 1 91.06 147 LEU B N 1
ATOM 2536 C CA . LEU B 1 147 ? 6.633 -50.188 -23.609 1 91.06 147 LEU B CA 1
ATOM 2537 C C . LEU B 1 147 ? 7.16 -51.406 -22.859 1 91.06 147 LEU B C 1
ATOM 2539 O O . LEU B 1 147 ? 7.816 -51.25 -21.812 1 91.06 147 LEU B O 1
ATOM 2543 N N . VAL B 1 148 ? 6.773 -52.5 -23.281 1 89.94 148 VAL B N 1
ATOM 2544 C CA . VAL B 1 148 ? 7.266 -53.719 -22.672 1 89.94 148 VAL B CA 1
ATOM 2545 C C . VAL B 1 148 ? 7.719 -54.688 -23.766 1 89.94 148 VAL B C 1
ATOM 2547 O O . VAL B 1 148 ? 7.316 -54.562 -24.922 1 89.94 148 VAL B O 1
ATOM 2550 N N . LEU B 1 149 ? 8.672 -55.594 -23.328 1 88.94 149 LEU B N 1
ATOM 2551 C CA . LEU B 1 149 ? 9.102 -56.625 -24.266 1 88.94 149 LEU B CA 1
ATOM 2552 C C . LEU B 1 149 ? 7.992 -57.656 -24.469 1 88.94 149 LEU B C 1
ATOM 2554 O O . LEU B 1 149 ? 7.367 -58.125 -23.5 1 88.94 149 LEU B O 1
ATOM 2558 N N . CYS B 1 150 ? 7.801 -57.938 -25.766 1 86 150 CYS B N 1
ATOM 2559 C CA . CYS B 1 150 ? 6.824 -59 -26.078 1 86 150 CYS B CA 1
ATOM 2560 C C . CYS B 1 150 ? 7.332 -60.344 -25.641 1 86 150 CYS B C 1
ATOM 2562 O O . CYS B 1 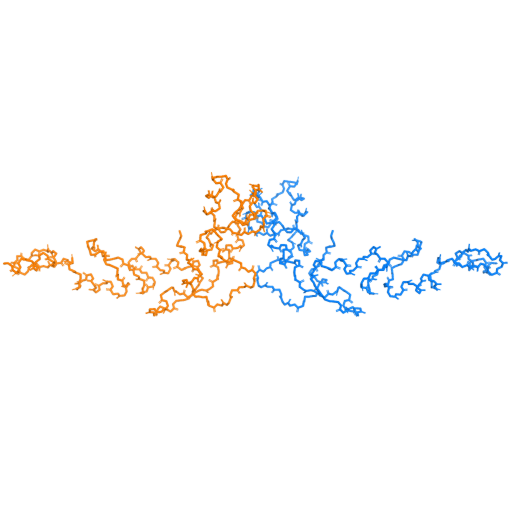150 ? 8.453 -60.75 -25.969 1 86 150 CYS B O 1
ATOM 2564 N N . PRO B 1 151 ? 6.496 -61 -24.875 1 82.75 151 PRO B N 1
ATOM 2565 C CA . PRO B 1 151 ? 6.945 -62.312 -24.406 1 82.75 151 PRO B CA 1
ATOM 2566 C C . PRO B 1 151 ? 7.121 -63.312 -25.531 1 82.75 151 PRO B C 1
ATOM 2568 O O . PRO B 1 151 ? 7.832 -64.312 -25.375 1 82.75 151 PRO B O 1
ATOM 2571 N N . TYR B 1 152 ? 6.586 -63.031 -26.656 1 85.44 152 TYR B N 1
ATOM 2572 C CA . TYR B 1 152 ? 6.582 -63.969 -27.75 1 85.44 152 TYR B CA 1
ATOM 2573 C C . TYR B 1 152 ? 7.688 -63.688 -28.766 1 85.44 152 TYR B C 1
ATOM 2575 O O . TYR B 1 152 ? 8.328 -64.562 -29.281 1 85.44 152 TYR B O 1
ATOM 2583 N N . CYS B 1 153 ? 7.898 -62.469 -29.094 1 85.75 153 CYS B N 1
ATOM 2584 C CA . CYS B 1 153 ? 8.836 -62.156 -30.172 1 85.75 153 CYS B CA 1
ATOM 2585 C C . CYS B 1 153 ? 9.953 -61.25 -29.672 1 85.75 153 CYS B C 1
ATOM 2587 O O . CYS B 1 153 ? 10.852 -60.906 -30.438 1 85.75 153 CYS B O 1
ATOM 2589 N N . SER B 1 154 ? 9.898 -60.719 -28.5 1 87.44 154 SER B N 1
ATOM 2590 C CA . SER B 1 154 ? 10.914 -59.938 -27.812 1 87.44 154 SER B CA 1
ATOM 2591 C C . SER B 1 154 ? 11.039 -58.531 -28.422 1 87.44 154 SER B C 1
ATOM 2593 O O . SER B 1 154 ? 12.016 -57.844 -28.172 1 87.44 154 SER B O 1
ATOM 2595 N N . SER B 1 155 ? 10.07 -58.156 -29.156 1 88 155 SER B N 1
ATOM 2596 C CA . SER B 1 155 ? 10.047 -56.781 -29.641 1 88 155 SER B CA 1
ATOM 2597 C C . SER B 1 155 ? 9.414 -55.844 -28.609 1 88 155 SER B C 1
ATOM 2599 O O . SER B 1 155 ? 8.633 -56.281 -27.766 1 88 155 SER B O 1
ATOM 2601 N N . LYS B 1 156 ? 9.836 -54.594 -28.516 1 89.25 156 LYS B N 1
ATOM 2602 C CA . LYS B 1 156 ? 9.25 -53.625 -27.609 1 89.25 156 LYS B CA 1
ATOM 2603 C C . LYS B 1 156 ? 7.922 -53.094 -28.141 1 89.25 156 LYS B C 1
ATOM 2605 O O . LYS B 1 156 ? 7.84 -52.656 -29.297 1 89.25 156 LYS B O 1
ATOM 2610 N N . ASP B 1 157 ? 6.887 -53.375 -27.375 1 88.31 157 ASP B N 1
ATOM 2611 C CA . ASP B 1 157 ? 5.57 -52.875 -27.781 1 88.31 157 ASP B CA 1
ATOM 2612 C C . ASP B 1 157 ? 4.801 -52.344 -26.578 1 88.31 157 ASP B C 1
ATOM 2614 O O . ASP B 1 157 ? 5.18 -52.562 -25.422 1 88.31 157 ASP B O 1
ATOM 2618 N N . VAL B 1 158 ? 3.627 -51.594 -26.906 1 91.38 158 VAL B N 1
ATOM 2619 C CA . VAL B 1 158 ? 2.775 -51.031 -25.875 1 91.38 158 VAL B CA 1
ATOM 2620 C C . VAL B 1 158 ? 1.969 -52.125 -25.188 1 91.38 158 VAL B C 1
ATOM 2622 O O . VAL B 1 158 ? 1.503 -53.062 -25.844 1 91.38 158 VAL B O 1
ATOM 2625 N N . VAL B 1 159 ? 1.848 -52.031 -23.875 1 87.31 159 VAL B N 1
ATOM 2626 C CA . VAL B 1 159 ? 1.197 -53.062 -23.078 1 87.31 159 VAL B CA 1
ATOM 2627 C C . VAL B 1 159 ? -0.235 -53.281 -23.562 1 87.31 159 VAL B C 1
ATOM 2629 O O . VAL B 1 159 ? -0.69 -54.406 -23.688 1 87.31 159 VAL B O 1
ATOM 2632 N N . SER B 1 160 ? -0.867 -52.281 -23.844 1 84.62 160 SER B N 1
ATOM 2633 C CA . SER B 1 160 ? -2.264 -52.375 -24.25 1 84.62 160 SER B CA 1
ATOM 2634 C C . SER B 1 160 ? -2.408 -53.188 -25.531 1 84.62 160 SER B C 1
ATOM 2636 O O . SER B 1 160 ? -3.387 -53.906 -25.719 1 84.62 160 SER B O 1
ATOM 2638 N N . LEU B 1 161 ? -1.531 -53.062 -26.391 1 79.69 161 LEU B N 1
ATOM 2639 C CA . LEU B 1 161 ? -1.571 -53.781 -27.656 1 79.69 161 LEU B CA 1
ATOM 2640 C C . LEU B 1 161 ? -1.277 -55.25 -27.453 1 79.69 161 LEU B C 1
ATOM 2642 O O . LEU B 1 161 ? -1.896 -56.125 -28.094 1 79.69 161 LEU B O 1
ATOM 2646 N N . LEU B 1 162 ? -0.442 -55.562 -26.531 1 80.88 162 LEU B N 1
ATOM 2647 C CA . LEU B 1 162 ? -0.08 -56.969 -26.25 1 80.88 162 LEU B CA 1
ATOM 2648 C C . LEU B 1 162 ? -1.22 -57.688 -25.547 1 80.88 162 LEU B C 1
ATOM 2650 O O . LEU B 1 162 ? -1.477 -58.875 -25.828 1 80.88 162 LEU B O 1
ATOM 2654 N N . ILE B 1 163 ? -1.94 -56.938 -24.703 1 76.75 163 ILE B N 1
ATOM 2655 C CA . ILE B 1 163 ? -3.074 -57.531 -24 1 76.75 163 ILE B CA 1
ATOM 2656 C C . ILE B 1 163 ? -4.18 -57.875 -25 1 76.75 163 ILE B C 1
ATOM 2658 O O . ILE B 1 163 ? -4.793 -58.938 -24.922 1 76.75 163 ILE B O 1
ATOM 2662 N N . SER B 1 164 ? -4.301 -57.062 -25.953 1 74.62 164 SER B N 1
ATOM 2663 C CA . SER B 1 164 ? -5.309 -57.312 -26.969 1 74.62 164 SER B CA 1
ATOM 2664 C C . SER B 1 164 ? -4.941 -58.531 -27.828 1 74.62 164 SER B C 1
ATOM 2666 O O . SER B 1 164 ? -5.816 -59.281 -28.266 1 74.62 164 SER B O 1
ATOM 2668 N N . MET B 1 165 ? -3.662 -58.75 -28.062 1 70.44 165 MET B N 1
ATOM 2669 C CA . MET B 1 165 ? -3.209 -59.875 -28.859 1 70.44 165 MET B CA 1
ATOM 2670 C C . MET B 1 165 ? -3.42 -61.188 -28.094 1 70.44 165 MET B C 1
ATOM 2672 O O . MET B 1 165 ? -3.744 -62.219 -28.688 1 70.44 165 MET B O 1
ATOM 2676 N N . SER B 1 166 ? -3.184 -61.156 -26.812 1 64.5 166 SER B N 1
ATOM 2677 C CA . SER B 1 166 ? -3.275 -62.406 -26.031 1 64.5 166 SER B CA 1
ATOM 2678 C C . SER B 1 166 ? -4.727 -62.844 -25.875 1 64.5 166 SER B C 1
ATOM 2680 O O . SER B 1 166 ? -4.996 -64 -25.562 1 64.5 166 SER B O 1
ATOM 2682 N N . VAL B 1 167 ? -5.676 -61.969 -25.875 1 64.06 167 VAL B N 1
ATOM 2683 C CA . VAL B 1 167 ? -7.07 -62.344 -25.703 1 64.06 167 VAL B CA 1
ATOM 2684 C C . VAL B 1 167 ? -7.637 -62.844 -27.031 1 64.06 167 VAL B C 1
ATOM 2686 O O . VAL B 1 167 ? -8.711 -63.469 -27.047 1 64.06 167 VAL B O 1
ATOM 2689 N N . HIS B 1 168 ? -6.957 -62.625 -28.094 1 53.53 168 HIS B N 1
ATOM 2690 C CA . HIS B 1 168 ? -7.418 -63.219 -29.328 1 53.53 168 HIS B CA 1
ATOM 2691 C C . HIS B 1 168 ? -6.531 -64.375 -29.719 1 53.53 168 HIS B C 1
ATOM 2693 O O . HIS B 1 168 ? -5.312 -64.375 -29.531 1 53.53 168 HIS B O 1
#

Sequence (336 aa):
MAQFSKEELSFVEDLPKHVEIECPVCLNILTDPHLVSCCGHNFCGSCIERVKASNGSCPMCKEKEYQAIPDKKCSRIINGLEVYCSNKEKGCEWKGDLKNMSTHLNKEKREGECQYEEVKCRYEKCQKGKQRRYLKYHEYRECPHRLVLCPYCSSKDVVSLLISMSVHMAQFSKEELSFVEDLPKHVEIECPVCLNILTDPHLVSCCGHNFCGSCIERVKASNGSCPMCKEKEYQAIPDKKCSRIINGLEVYCSNKEKGCEWKGDLKNMSTHLNKEKREGECQYEEVKCRYEKCQKGKQRRYLKYHEYRECPHRLVLCPYCSSKDVVSLLISMSVH